Protein AF-A0A0K9NZH9-F1 (afdb_monomer)

Solvent-accessible surface area (backbone atoms only — not comparable to full-atom values): 19477 Å² total; per-residue (Å²): 108,70,65,56,54,38,49,52,39,51,75,68,70,48,82,58,45,81,44,59,40,82,77,65,91,64,72,78,72,88,63,88,55,53,69,49,78,40,35,56,68,60,39,50,52,50,54,51,48,52,74,77,36,98,77,70,82,86,81,89,74,81,91,78,90,83,80,76,99,64,98,46,68,62,42,56,67,83,57,75,60,37,70,32,90,90,46,56,36,44,78,24,38,59,56,31,58,76,22,64,59,43,76,42,82,39,59,40,77,78,28,49,84,42,99,80,44,59,38,60,60,43,71,46,67,35,68,80,50,14,48,59,53,54,51,50,48,50,50,53,41,40,67,77,37,76,84,57,48,75,38,28,52,51,20,13,42,24,21,34,17,39,57,48,29,91,81,74,42,71,30,34,27,46,49,94,68,67,42,81,48,49,50,38,60,23,25,40,14,39,65,35,67,76,49,24,65,61,28,37,50,23,26,50,67,56,71,66,56,52,50,47,42,42,39,44,76,64,55,51,46,68,62,51,19,62,74,69,73,43,86,88,48,78,71,63,94,72,67,54,61,63,52,48,51,45,55,61,48,44,29,41,68,68,38,57,51,69,52,77,38,51,43,45,38,34,58,74,51,78,78,57,49,56,30,41,60,48,76,47,53,26,74,62,42,47,68,47,60,48,64,51,61,49,78,36,38,89,87,42,45,64,51,70,35,38,43,35,41,33,50,76,52,88,43,80,52,62,77,25,59,29,34,39,33,39,34,58,90,82,35,58,35,39,26,46,34,36,41,15,39,17,61,84,78,83,128

InterPro domains:
  IPR000209 Peptidase S8/S53 domain [PF00082] (67-164)
  IPR023828 Peptidase S8, subtilisin, Ser-active s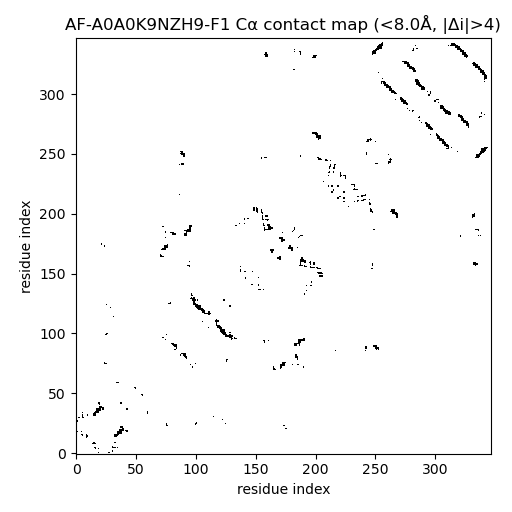ite [PS00138] (126-136)
  IPR036852 Peptidase S8/S53 domain superfamily [G3DSA:3.40.50.200] (53-213)
  IPR036852 Peptidase S8/S53 domain superfamily [SSF52743] (69-201)
  IPR041469 Subtilisin-like protease, fibronectin type-III domain [PF17766] (244-339)
  IPR045051 Subtilisin-like protease [PTHR10795] (6-338)

Organism: Zostera marina (NCBI:txid29655)

Mean predicted aligned error: 6.15 Å

Structure (mmCIF, N/CA/C/O backbone):
data_AF-A0A0K9NZH9-F1
#
_entry.id   AF-A0A0K9NZH9-F1
#
loop_
_atom_site.group_PDB
_atom_site.id
_atom_site.type_symbol
_atom_site.label_atom_id
_atom_site.label_alt_id
_atom_site.label_comp_id
_atom_site.label_asym_id
_atom_site.label_entity_id
_atom_site.label_seq_id
_atom_site.pdbx_PDB_ins_code
_atom_site.Cartn_x
_atom_site.Cartn_y
_atom_site.Cartn_z
_atom_site.occupancy
_atom_site.B_iso_or_equiv
_atom_site.auth_seq_id
_atom_site.auth_comp_id
_atom_site.auth_asym_id
_atom_site.auth_atom_id
_atom_site.pdbx_PDB_model_num
ATOM 1 N N . MET A 1 1 ? 24.909 -5.938 -11.128 1.00 57.59 1 MET A N 1
ATOM 2 C CA . MET A 1 1 ? 25.499 -7.015 -11.962 1.00 57.59 1 MET A CA 1
ATOM 3 C C . MET A 1 1 ? 25.472 -6.692 -13.455 1.00 57.59 1 MET A C 1
ATOM 5 O O . MET A 1 1 ? 26.529 -6.750 -14.065 1.00 57.59 1 MET A O 1
ATOM 9 N N . THR A 1 2 ? 24.343 -6.277 -14.044 1.00 72.56 2 THR A N 1
ATOM 10 C CA . THR A 1 2 ? 24.244 -5.978 -15.493 1.00 72.56 2 THR A CA 1
ATOM 11 C C . THR A 1 2 ? 25.233 -4.908 -15.983 1.00 72.56 2 THR A C 1
ATOM 13 O O . THR A 1 2 ? 25.849 -5.079 -17.029 1.00 72.56 2 THR A O 1
ATOM 16 N N . LEU A 1 3 ? 25.468 -3.848 -15.196 1.00 76.50 3 LEU A N 1
ATOM 17 C CA . LEU A 1 3 ? 26.474 -2.815 -15.503 1.00 76.50 3 LEU A CA 1
ATOM 18 C C . LEU A 1 3 ? 27.909 -3.361 -15.546 1.00 76.50 3 LEU A C 1
ATOM 20 O O . LEU A 1 3 ? 28.696 -2.960 -16.399 1.00 76.50 3 LEU A O 1
ATOM 24 N N . VAL A 1 4 ? 28.242 -4.293 -14.649 1.00 83.06 4 VAL A N 1
ATOM 25 C CA . VAL A 1 4 ? 29.567 -4.931 -14.617 1.00 83.06 4 VAL A CA 1
ATOM 26 C C . VAL A 1 4 ? 29.744 -5.800 -15.857 1.00 83.06 4 VAL A C 1
ATOM 28 O O . VAL A 1 4 ? 30.755 -5.674 -16.535 1.00 83.06 4 VAL A O 1
ATOM 31 N N . ALA A 1 5 ? 28.735 -6.606 -16.206 1.00 84.38 5 ALA A N 1
ATOM 32 C CA . ALA A 1 5 ? 28.758 -7.418 -17.421 1.00 84.38 5 ALA A CA 1
ATOM 33 C C . ALA A 1 5 ? 28.936 -6.550 -18.679 1.00 84.38 5 ALA A C 1
ATOM 35 O O . ALA A 1 5 ? 29.832 -6.809 -19.479 1.00 84.38 5 ALA A O 1
ATOM 36 N N . ALA A 1 6 ? 28.154 -5.475 -18.815 1.00 84.88 6 ALA A N 1
ATOM 37 C CA . ALA A 1 6 ? 28.279 -4.544 -19.933 1.00 84.88 6 ALA A CA 1
ATOM 38 C C . ALA A 1 6 ? 29.665 -3.879 -19.994 1.00 84.88 6 ALA A C 1
ATOM 40 O O . ALA A 1 6 ? 30.268 -3.809 -21.066 1.00 84.88 6 ALA A O 1
ATOM 41 N N . SER A 1 7 ? 30.205 -3.439 -18.851 1.00 85.50 7 SER A N 1
ATOM 42 C CA . SER A 1 7 ? 31.546 -2.848 -18.774 1.00 85.50 7 SER A CA 1
ATOM 43 C C . SER A 1 7 ? 32.632 -3.840 -19.192 1.00 85.50 7 SER A C 1
ATOM 45 O O . SER A 1 7 ? 33.502 -3.488 -19.986 1.00 85.50 7 SER A O 1
ATOM 47 N N . THR A 1 8 ? 32.566 -5.084 -18.714 1.00 89.94 8 THR A N 1
ATOM 48 C CA . THR A 1 8 ? 33.523 -6.143 -19.062 1.00 89.94 8 THR A CA 1
ATOM 49 C C . THR A 1 8 ? 33.477 -6.478 -20.550 1.00 89.94 8 THR A C 1
ATOM 51 O O . THR A 1 8 ? 34.524 -6.513 -21.190 1.00 89.94 8 THR A O 1
ATOM 54 N N . VAL A 1 9 ? 32.282 -6.651 -21.126 1.00 91.00 9 VAL A N 1
ATOM 55 C CA . VAL A 1 9 ? 32.119 -6.914 -22.568 1.00 91.00 9 VAL A CA 1
ATOM 56 C C . VAL A 1 9 ? 32.646 -5.743 -23.399 1.00 91.00 9 VAL A C 1
ATOM 58 O O . VAL A 1 9 ? 33.355 -5.961 -24.376 1.00 91.00 9 VAL A O 1
ATOM 61 N N . THR A 1 10 ? 32.378 -4.504 -22.977 1.00 89.31 10 THR A N 1
ATOM 62 C CA . THR A 1 10 ? 32.895 -3.305 -23.655 1.00 89.31 10 THR A CA 1
ATOM 63 C C . THR A 1 10 ? 34.425 -3.251 -23.616 1.00 89.31 10 THR A C 1
ATOM 65 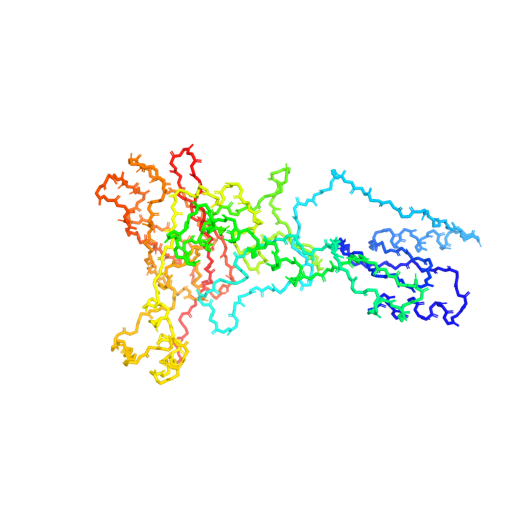O O . THR A 1 10 ? 35.054 -2.981 -24.635 1.00 89.31 10 THR A O 1
ATOM 68 N N . LYS A 1 11 ? 35.042 -3.547 -22.461 1.00 91.31 11 LYS A N 1
ATOM 69 C CA . LYS A 1 11 ? 36.509 -3.617 -22.312 1.00 91.31 11 LYS A CA 1
ATOM 70 C C . LYS A 1 11 ? 37.137 -4.720 -23.166 1.00 91.31 11 LYS A C 1
ATOM 72 O O . LYS A 1 11 ? 38.270 -4.568 -23.600 1.00 91.31 11 LYS A O 1
ATOM 77 N N . ALA A 1 12 ? 36.403 -5.800 -23.417 1.00 94.12 12 ALA A N 1
ATOM 78 C CA . ALA A 1 12 ? 36.806 -6.879 -24.312 1.00 94.12 12 ALA A CA 1
ATOM 79 C C . ALA A 1 12 ? 36.477 -6.601 -25.795 1.00 94.12 12 ALA A C 1
ATOM 81 O O . ALA A 1 12 ? 36.569 -7.512 -26.612 1.00 94.12 12 ALA A O 1
ATOM 82 N N . HIS A 1 13 ? 36.070 -5.374 -26.148 1.00 92.50 13 HIS A N 1
ATOM 83 C CA . HIS A 1 13 ? 35.662 -4.983 -27.504 1.00 92.50 13 HIS A CA 1
ATOM 84 C C . HIS A 1 13 ? 34.497 -5.813 -28.082 1.00 92.50 13 HIS A C 1
ATOM 86 O O . HIS A 1 13 ? 34.365 -5.955 -29.297 1.00 92.50 13 HIS A O 1
ATOM 92 N N . GLY A 1 14 ? 33.630 -6.360 -27.223 1.00 90.56 14 GLY A N 1
ATOM 93 C CA . GLY A 1 14 ? 32.419 -7.053 -27.655 1.00 90.56 14 GLY A CA 1
ATOM 94 C C . GLY A 1 14 ? 31.405 -6.100 -28.296 1.00 90.56 14 GLY A C 1
ATOM 95 O O . GLY A 1 14 ? 31.336 -4.924 -27.949 1.00 90.56 14 GLY A O 1
ATOM 96 N N . ALA A 1 15 ? 30.592 -6.618 -29.221 1.00 90.50 15 ALA A N 1
ATOM 97 C CA . ALA A 1 15 ? 29.588 -5.832 -29.951 1.00 90.50 15 ALA A CA 1
ATOM 98 C C . ALA A 1 15 ? 28.263 -5.641 -29.185 1.00 90.50 15 ALA A C 1
ATOM 100 O O . ALA A 1 15 ? 27.498 -4.721 -29.476 1.00 90.50 15 ALA A O 1
ATOM 101 N N . GLY A 1 16 ? 27.970 -6.511 -28.215 1.00 89.50 16 GLY A N 1
ATOM 102 C CA . GLY A 1 16 ? 26.733 -6.480 -27.442 1.00 89.50 16 GLY A CA 1
ATOM 103 C C . GLY A 1 16 ? 26.712 -7.505 -26.314 1.00 89.50 16 GLY A C 1
ATOM 104 O O . GLY A 1 16 ? 27.560 -8.394 -26.260 1.00 89.50 16 GLY A O 1
ATOM 105 N N . VAL A 1 17 ? 25.736 -7.384 -25.416 1.00 90.00 17 VAL A N 1
ATOM 106 C CA . VAL A 1 17 ? 25.550 -8.288 -24.274 1.00 90.00 17 VAL A CA 1
ATOM 107 C C . VAL A 1 17 ? 24.117 -8.823 -24.218 1.00 90.00 17 VAL A C 1
ATOM 109 O O . VAL A 1 17 ? 23.150 -8.066 -24.255 1.00 90.00 17 VAL A O 1
ATOM 112 N N . ILE A 1 18 ? 23.974 -10.143 -24.104 1.00 90.56 18 ILE A N 1
ATOM 113 C CA . ILE A 1 18 ? 22.711 -10.791 -23.732 1.00 90.56 18 ILE A CA 1
ATOM 114 C C . ILE A 1 18 ? 22.860 -11.245 -22.283 1.00 90.56 18 ILE A C 1
ATOM 116 O O . ILE A 1 18 ? 23.763 -12.019 -21.971 1.00 90.56 18 ILE A O 1
ATOM 120 N N . PHE A 1 19 ? 22.014 -10.735 -21.391 1.00 88.31 19 PHE A N 1
ATOM 121 C CA . PHE A 1 19 ? 22.096 -11.022 -19.961 1.00 88.31 19 PHE A CA 1
ATOM 122 C C . PHE A 1 19 ? 20.871 -11.815 -19.506 1.00 88.31 19 PHE A C 1
ATOM 124 O O . PHE A 1 19 ? 19.770 -11.270 -19.447 1.00 88.31 19 PHE A O 1
ATOM 131 N N . ALA A 1 20 ? 21.066 -13.091 -19.172 1.00 89.56 20 ALA A N 1
ATOM 132 C CA . ALA A 1 20 ? 20.022 -13.926 -18.589 1.00 89.56 20 ALA A CA 1
ATOM 133 C C . ALA A 1 20 ? 19.916 -13.671 -17.078 1.00 89.56 20 ALA A C 1
ATOM 135 O O . ALA A 1 20 ? 20.920 -13.731 -16.363 1.00 89.56 20 ALA A O 1
ATOM 136 N N . LYS A 1 21 ? 18.713 -13.371 -16.585 1.00 85.31 21 LYS A N 1
ATOM 137 C CA . LYS A 1 21 ? 18.434 -13.188 -15.151 1.00 85.31 21 LYS A CA 1
ATOM 138 C C . LYS A 1 21 ? 16.993 -13.561 -14.820 1.00 85.31 21 LYS A C 1
ATOM 140 O O . LYS A 1 21 ? 16.184 -13.771 -15.714 1.00 85.31 21 LYS A O 1
ATOM 145 N N . PHE A 1 22 ? 16.645 -13.574 -13.533 1.00 81.81 22 PHE A N 1
ATOM 146 C CA . PHE A 1 22 ? 15.239 -13.663 -13.136 1.00 81.81 22 PHE A CA 1
ATOM 147 C C . PHE A 1 22 ? 14.426 -12.538 -13.794 1.00 81.81 22 PHE A C 1
ATOM 149 O O . PHE A 1 22 ? 14.883 -11.388 -13.781 1.00 81.81 22 PHE A O 1
ATOM 156 N N . PRO A 1 23 ? 13.254 -12.847 -14.378 1.00 72.44 23 PRO A N 1
ATOM 157 C CA . PRO A 1 23 ? 12.485 -11.867 -15.125 1.00 72.44 23 PRO A CA 1
ATOM 158 C C . PRO A 1 23 ? 12.099 -10.704 -14.210 1.00 72.44 23 PRO A C 1
ATOM 160 O O . PRO A 1 23 ? 11.506 -10.897 -13.151 1.00 72.44 23 PRO A O 1
ATOM 163 N N . THR A 1 24 ? 12.448 -9.487 -14.620 1.00 79.44 24 THR A N 1
ATOM 164 C CA . THR A 1 24 ? 12.033 -8.239 -13.969 1.00 79.44 24 THR A CA 1
ATOM 165 C C . THR A 1 24 ? 11.481 -7.315 -15.036 1.00 79.44 24 THR A C 1
ATOM 167 O O . THR A 1 24 ? 12.073 -7.214 -16.109 1.00 79.44 24 THR A O 1
ATOM 170 N N . LYS A 1 25 ? 10.415 -6.578 -14.729 1.00 80.19 25 LYS A N 1
ATOM 171 C CA . LYS A 1 25 ? 9.867 -5.571 -15.656 1.00 80.19 25 LYS A CA 1
ATOM 172 C C . LYS A 1 25 ? 10.680 -4.270 -15.690 1.00 80.19 25 LYS A C 1
ATOM 174 O O . LYS A 1 25 ? 10.484 -3.453 -16.581 1.00 80.19 25 LYS A O 1
ATOM 179 N N . ASP A 1 26 ? 11.592 -4.083 -14.738 1.00 82.06 26 ASP A N 1
ATOM 180 C CA . ASP A 1 26 ? 12.487 -2.927 -14.684 1.00 82.06 26 ASP A CA 1
ATOM 181 C C . ASP A 1 26 ? 13.495 -2.946 -15.842 1.00 82.06 26 ASP A C 1
ATOM 183 O O . ASP A 1 26 ? 14.288 -3.889 -15.990 1.00 82.06 26 ASP A O 1
ATOM 187 N N . VAL A 1 27 ? 13.446 -1.905 -16.671 1.00 75.38 27 VAL A N 1
ATOM 188 C CA . VAL A 1 27 ? 14.353 -1.728 -17.799 1.00 75.38 27 VAL A CA 1
ATOM 189 C C . VAL A 1 27 ? 15.617 -1.070 -17.270 1.00 75.38 27 VAL A C 1
ATOM 191 O O . VAL A 1 27 ? 15.617 0.059 -16.791 1.00 75.38 27 VAL A O 1
ATOM 194 N N . SER A 1 28 ? 16.736 -1.785 -17.373 1.00 65.88 28 SER A N 1
ATOM 195 C CA . SER A 1 28 ? 18.029 -1.231 -16.980 1.00 65.88 28 SER A CA 1
ATOM 196 C C . SER A 1 28 ? 18.396 -0.033 -17.863 1.00 65.88 28 SER A C 1
ATOM 198 O O . SER A 1 28 ? 18.300 -0.105 -19.089 1.00 65.88 28 SER A O 1
ATOM 200 N N . LEU A 1 29 ? 18.851 1.043 -17.214 1.00 62.72 29 LEU A N 1
ATOM 201 C CA . LEU A 1 29 ? 19.424 2.247 -17.826 1.00 62.72 29 LEU A CA 1
ATOM 202 C C . LEU A 1 29 ? 20.474 1.913 -18.901 1.00 62.72 29 LEU A C 1
ATOM 204 O O . LEU A 1 29 ? 21.085 0.840 -18.855 1.00 62.72 29 LEU A O 1
ATOM 208 N N . PRO A 1 30 ? 20.720 2.825 -19.860 1.00 63.66 30 PRO A N 1
ATOM 209 C CA . PRO A 1 30 ? 21.525 2.515 -21.029 1.00 63.66 30 PRO A CA 1
ATOM 210 C C . PRO A 1 30 ? 22.935 2.058 -20.640 1.00 63.66 30 PRO A C 1
ATOM 212 O O . PRO A 1 30 ? 23.700 2.763 -19.9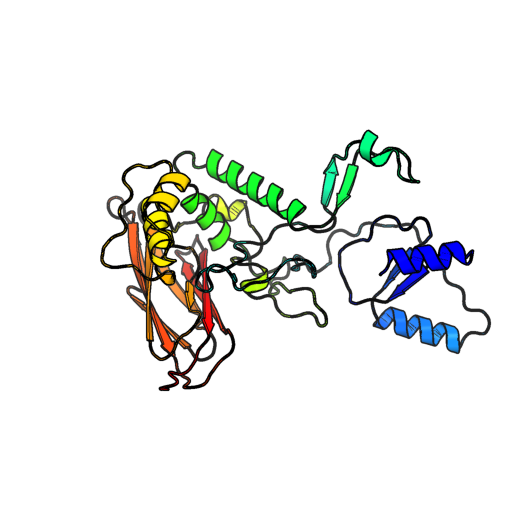85 1.00 63.66 30 PRO A O 1
ATOM 215 N N . LEU A 1 31 ? 23.277 0.848 -21.081 1.00 65.69 31 LEU A N 1
ATOM 216 C CA . LEU A 1 31 ? 24.521 0.153 -20.742 1.00 65.69 31 LEU A CA 1
ATOM 217 C C . LEU A 1 31 ? 25.720 0.609 -21.596 1.00 65.69 31 LEU A C 1
ATOM 219 O O . LEU A 1 31 ? 26.815 0.069 -21.458 1.00 65.69 31 LEU A O 1
ATOM 223 N N . GLY A 1 32 ? 25.523 1.592 -22.484 1.00 73.69 32 GLY A N 1
ATOM 224 C CA . GLY A 1 32 ? 26.552 2.119 -23.389 1.00 73.69 32 GLY A CA 1
ATOM 225 C C . GLY A 1 32 ? 26.978 1.165 -24.515 1.00 73.69 32 GLY A C 1
ATOM 226 O O . GLY A 1 32 ? 27.895 1.491 -25.261 1.00 73.69 32 GLY A O 1
ATOM 227 N N . ILE A 1 33 ? 26.317 0.013 -24.631 1.00 83.50 33 ILE A N 1
ATOM 228 C CA . ILE A 1 33 ? 26.513 -1.041 -25.630 1.00 83.50 33 ILE A CA 1
ATOM 229 C C . ILE A 1 33 ? 25.140 -1.651 -25.960 1.00 83.50 33 ILE A C 1
ATOM 231 O O . ILE A 1 33 ? 24.216 -1.549 -25.146 1.00 83.50 33 ILE A O 1
ATOM 235 N N . HIS A 1 34 ? 24.982 -2.286 -27.125 1.00 86.81 34 HIS A N 1
ATOM 236 C CA . HIS A 1 34 ? 23.773 -3.055 -27.428 1.00 86.81 34 HIS A CA 1
ATOM 237 C C . HIS A 1 34 ? 23.550 -4.132 -26.366 1.00 86.81 34 HIS A C 1
ATOM 239 O O . HIS A 1 34 ? 24.438 -4.941 -26.096 1.00 86.81 34 HIS A O 1
ATOM 245 N N . ALA A 1 35 ? 22.373 -4.129 -25.749 1.00 85.31 35 ALA A N 1
ATOM 246 C CA . ALA A 1 35 ? 22.074 -5.031 -24.656 1.00 85.31 35 ALA A CA 1
ATOM 247 C C . ALA A 1 35 ? 20.618 -5.480 -24.670 1.00 85.31 35 ALA A C 1
ATOM 249 O O . ALA A 1 35 ? 19.719 -4.693 -24.959 1.00 85.31 35 ALA A O 1
ATOM 250 N N . ILE A 1 36 ? 20.398 -6.740 -24.307 1.00 87.19 36 ILE A N 1
ATOM 251 C CA . ILE A 1 36 ? 19.073 -7.283 -24.027 1.00 87.19 36 ILE A CA 1
ATOM 252 C C . ILE A 1 36 ? 19.147 -8.118 -22.757 1.00 87.19 36 ILE A C 1
ATOM 254 O O . ILE A 1 36 ? 20.120 -8.834 -22.508 1.00 87.19 36 ILE A O 1
ATOM 258 N N . VAL A 1 37 ? 18.115 -7.989 -21.937 1.00 86.94 37 VAL A N 1
ATOM 259 C CA . VAL A 1 37 ? 17.948 -8.784 -20.731 1.00 86.94 37 VAL A CA 1
ATOM 260 C C . VAL A 1 37 ? 16.856 -9.802 -21.011 1.00 86.94 37 VAL A C 1
ATOM 262 O O . VAL A 1 37 ? 15.782 -9.429 -21.476 1.00 86.94 37 VAL A O 1
ATOM 265 N N . VAL A 1 38 ? 17.151 -11.071 -20.762 1.00 88.69 38 VAL A N 1
ATOM 266 C CA . VAL A 1 38 ? 16.250 -12.199 -21.021 1.00 88.69 38 VAL A CA 1
ATOM 267 C C . VAL A 1 38 ? 16.069 -13.019 -19.748 1.00 88.69 38 VAL A C 1
ATOM 269 O O . VAL A 1 38 ? 16.864 -12.900 -18.811 1.00 88.69 38 VAL A O 1
ATOM 272 N N . ASP A 1 39 ? 15.024 -13.837 -19.695 1.00 88.56 39 ASP A N 1
ATOM 273 C CA . ASP A 1 39 ? 14.879 -14.825 -18.629 1.00 88.56 39 ASP A CA 1
ATOM 274 C C . ASP A 1 39 ? 15.842 -16.016 -18.816 1.00 88.56 39 ASP A C 1
ATOM 276 O O . ASP A 1 39 ? 16.585 -16.120 -19.799 1.00 88.56 39 ASP A O 1
ATOM 280 N N . PHE A 1 40 ? 15.870 -16.915 -17.832 1.00 89.62 40 PHE A N 1
ATOM 281 C CA . PHE A 1 40 ? 16.721 -18.104 -17.879 1.00 89.62 40 PHE A CA 1
ATOM 282 C C . PHE A 1 40 ? 16.263 -19.159 -18.889 1.00 89.62 40 PHE A C 1
ATOM 284 O O . PHE A 1 40 ? 17.090 -19.974 -19.299 1.00 89.62 40 PHE A O 1
ATOM 291 N N . GLU A 1 41 ? 15.000 -19.153 -19.315 1.00 92.00 41 GLU A N 1
ATOM 292 C CA . GLU A 1 41 ? 14.506 -20.080 -20.334 1.00 92.00 41 GLU A CA 1
ATOM 293 C C . GLU A 1 41 ? 15.098 -19.705 -21.695 1.00 92.00 41 GLU A C 1
ATOM 295 O O . GLU A 1 41 ? 15.799 -20.506 -22.320 1.00 92.00 41 GLU A O 1
ATOM 300 N N . VAL A 1 42 ? 14.946 -18.439 -22.087 1.00 93.50 42 VAL A N 1
ATOM 301 C CA . VAL A 1 42 ? 15.568 -17.880 -23.291 1.00 93.50 42 VAL A CA 1
ATOM 302 C C . VAL A 1 42 ? 17.093 -17.956 -23.195 1.00 93.50 42 VAL A C 1
ATOM 304 O O . VAL A 1 42 ? 17.757 -18.313 -24.168 1.00 93.50 42 VAL A O 1
ATOM 307 N N . GLY A 1 43 ? 17.670 -17.675 -22.022 1.00 94.06 43 GLY A N 1
ATOM 308 C CA . GLY A 1 43 ? 19.107 -17.819 -21.777 1.00 94.06 43 GLY A CA 1
ATOM 309 C C . GLY A 1 43 ? 19.620 -19.242 -22.027 1.00 94.06 43 GLY A C 1
ATOM 310 O O . GLY A 1 43 ? 20.622 -19.427 -22.717 1.00 94.06 43 GLY A O 1
ATOM 311 N N . THR A 1 44 ? 18.910 -20.253 -21.523 1.00 95.25 44 THR A N 1
ATOM 312 C CA . THR A 1 44 ? 19.233 -21.671 -21.747 1.00 95.25 44 THR A CA 1
ATOM 313 C C . THR A 1 44 ? 19.089 -22.053 -23.219 1.00 95.25 44 THR A C 1
ATOM 315 O O . THR A 1 44 ? 19.977 -22.702 -23.775 1.00 95.25 44 THR A O 1
ATOM 318 N N . ALA A 1 45 ? 18.022 -21.599 -23.883 1.00 96.38 45 ALA A N 1
ATOM 319 C CA . ALA A 1 45 ? 17.817 -21.830 -25.311 1.00 96.38 45 ALA A CA 1
ATOM 320 C C . ALA A 1 45 ? 18.950 -21.227 -26.163 1.00 96.38 45 ALA A C 1
ATOM 322 O O . ALA A 1 45 ? 19.423 -21.861 -27.109 1.00 96.38 45 ALA A O 1
ATOM 323 N N . LEU A 1 46 ? 19.444 -20.038 -25.797 1.00 95.75 46 LEU A N 1
ATOM 324 C CA . LEU A 1 46 ? 20.594 -19.403 -26.444 1.00 95.75 46 LEU A CA 1
ATOM 325 C C . LEU A 1 46 ? 21.894 -20.185 -26.223 1.00 95.75 46 LEU A C 1
ATOM 327 O O . LEU A 1 46 ? 22.654 -20.367 -27.173 1.00 95.75 46 LEU A O 1
ATOM 331 N N . LEU A 1 47 ? 22.151 -20.680 -25.007 1.00 95.31 47 LEU A N 1
ATOM 332 C CA . LEU A 1 47 ? 23.321 -21.522 -24.728 1.00 95.31 47 LEU A CA 1
ATOM 333 C C . LEU A 1 47 ? 23.292 -22.821 -25.543 1.00 95.31 47 LEU A C 1
ATOM 335 O O . LEU A 1 47 ? 24.307 -23.207 -26.121 1.00 95.31 47 LEU A O 1
ATOM 339 N N . HIS A 1 48 ? 22.123 -23.455 -25.651 1.00 96.94 48 HIS A N 1
ATOM 340 C CA . HIS A 1 48 ? 21.941 -24.629 -26.500 1.00 96.94 48 HIS A CA 1
ATOM 341 C C . HIS A 1 48 ? 22.198 -24.302 -27.979 1.00 96.94 48 HIS A C 1
ATOM 343 O O . HIS A 1 48 ? 22.968 -24.999 -28.637 1.00 96.94 48 HIS A O 1
ATOM 349 N N . TYR A 1 49 ? 21.630 -23.202 -28.487 1.00 97.12 49 TYR A N 1
ATOM 350 C CA . TYR A 1 49 ? 21.851 -22.728 -29.858 1.00 97.12 49 TYR A CA 1
ATOM 351 C C . TYR A 1 49 ? 23.339 -22.512 -30.181 1.00 97.12 49 TYR A C 1
ATOM 353 O O . TYR A 1 49 ? 23.795 -22.919 -31.254 1.00 97.12 49 TYR A O 1
ATOM 361 N N . ILE A 1 50 ? 24.102 -21.929 -29.248 1.00 96.56 50 ILE A N 1
ATOM 362 C CA . ILE A 1 50 ? 25.557 -21.741 -29.373 1.00 96.56 50 ILE A CA 1
ATOM 363 C C . ILE A 1 50 ? 26.281 -23.092 -29.468 1.00 96.56 50 ILE A C 1
ATOM 365 O O . ILE A 1 50 ? 27.199 -23.227 -30.271 1.00 96.56 50 ILE A O 1
ATOM 369 N N . GLY A 1 51 ? 25.860 -24.093 -28.690 1.00 96.69 51 GLY A N 1
ATOM 370 C CA . GLY A 1 51 ? 26.482 -25.421 -28.676 1.00 96.69 51 GLY A CA 1
ATOM 371 C C . GLY A 1 51 ? 26.259 -26.242 -29.951 1.00 96.69 51 GLY A C 1
ATOM 372 O O . GLY A 1 51 ? 27.143 -27.002 -30.344 1.00 96.69 51 GLY A O 1
ATOM 373 N N . ILE A 1 52 ? 25.109 -26.084 -30.619 1.00 97.31 52 ILE A N 1
ATOM 374 C CA . ILE A 1 52 ? 24.749 -26.883 -31.809 1.00 97.31 52 ILE A CA 1
ATOM 375 C C . ILE A 1 52 ? 25.064 -26.200 -33.149 1.00 97.31 52 ILE A C 1
ATOM 377 O O . ILE A 1 52 ? 24.975 -26.831 -34.202 1.00 97.31 52 ILE A O 1
ATOM 381 N N . THR A 1 53 ? 25.426 -24.914 -33.141 1.00 97.44 53 THR A N 1
ATOM 382 C CA . THR A 1 53 ? 25.610 -24.116 -34.362 1.00 97.44 53 THR A CA 1
ATOM 383 C C . THR A 1 53 ? 27.077 -23.750 -34.557 1.00 97.44 53 THR A C 1
ATOM 385 O O . THR A 1 53 ? 27.684 -23.126 -33.698 1.00 97.44 53 THR A O 1
ATOM 388 N N . ARG A 1 54 ? 27.654 -24.047 -35.731 1.00 95.81 54 ARG A N 1
ATOM 389 C CA . ARG A 1 54 ? 29.078 -23.752 -36.018 1.00 95.81 54 ARG A CA 1
ATOM 390 C C . ARG A 1 54 ? 29.434 -22.258 -35.993 1.00 95.81 54 ARG A C 1
ATOM 392 O O . ARG A 1 54 ? 30.577 -21.912 -35.716 1.00 95.81 54 ARG A O 1
ATOM 399 N N . LYS A 1 55 ? 28.493 -21.382 -36.357 1.00 95.56 55 LYS A N 1
ATOM 400 C CA . LYS A 1 55 ? 28.653 -19.917 -36.397 1.00 95.56 55 LYS A CA 1
ATOM 401 C C . LYS A 1 55 ? 27.358 -19.253 -35.911 1.00 95.56 55 LYS A C 1
ATOM 403 O O . LYS A 1 55 ? 26.544 -18.863 -36.748 1.00 95.56 55 LYS A O 1
ATOM 408 N N . PRO A 1 56 ? 27.109 -19.201 -34.592 1.00 95.06 56 PRO A N 1
ATOM 409 C CA . PRO A 1 56 ? 25.879 -18.628 -34.062 1.00 95.06 56 PRO A CA 1
ATOM 410 C C . PRO A 1 56 ? 25.838 -17.117 -34.326 1.00 95.06 56 PRO A C 1
ATOM 412 O O . PRO A 1 56 ? 26.821 -16.413 -34.096 1.00 95.06 56 PRO A O 1
ATOM 415 N N . VAL A 1 57 ? 24.700 -16.616 -34.810 1.00 94.75 57 VAL A N 1
ATOM 416 C CA . VAL A 1 57 ? 24.482 -15.190 -35.097 1.00 94.75 57 VAL A CA 1
ATOM 417 C C . VAL A 1 57 ? 23.153 -14.758 -34.489 1.00 94.75 57 VAL A C 1
ATOM 419 O O . VAL A 1 57 ? 22.147 -15.450 -34.613 1.00 94.75 57 VAL A O 1
ATOM 422 N N . VAL A 1 58 ? 23.145 -13.588 -33.854 1.00 92.62 58 VAL A N 1
ATOM 423 C CA . VAL A 1 58 ? 21.950 -12.946 -33.295 1.00 92.62 58 VAL A CA 1
ATOM 424 C C . VAL A 1 58 ? 21.854 -11.512 -33.805 1.00 92.62 58 VAL A C 1
ATOM 426 O O . VAL A 1 58 ? 22.866 -10.889 -34.129 1.00 92.62 58 VAL A O 1
ATOM 429 N N . LYS A 1 59 ? 20.636 -10.972 -33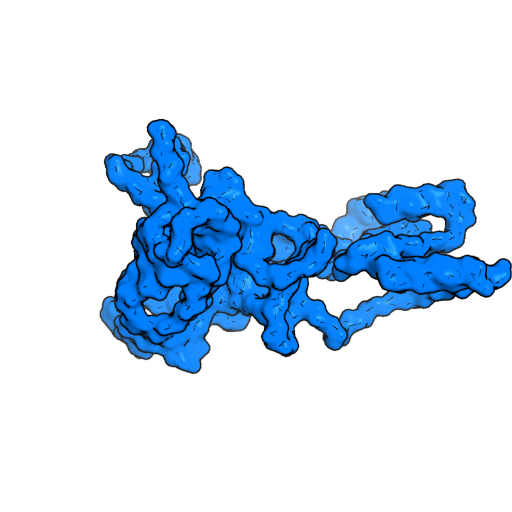.869 1.00 91.88 59 LYS A N 1
ATOM 430 C CA . LYS A 1 59 ? 20.377 -9.589 -34.281 1.00 91.88 59 LYS A CA 1
ATOM 431 C C . LYS A 1 59 ? 19.639 -8.849 -33.172 1.00 91.88 59 LYS A C 1
ATOM 433 O O . LYS A 1 59 ? 18.588 -9.299 -32.728 1.00 91.88 59 LYS A O 1
ATOM 438 N N . PHE A 1 60 ? 20.151 -7.686 -32.782 1.00 87.94 60 PHE A N 1
ATOM 439 C CA . PHE A 1 60 ? 19.427 -6.760 -31.914 1.00 87.94 60 PHE A CA 1
ATOM 440 C C . PHE A 1 60 ? 18.431 -5.949 -32.751 1.00 87.94 60 PHE A C 1
ATOM 442 O O . PHE A 1 60 ? 18.807 -5.309 -33.734 1.00 87.94 60 PHE A O 1
ATOM 449 N N . GLY A 1 61 ? 17.152 -6.009 -32.386 1.00 87.06 61 GLY A N 1
ATOM 450 C CA . GLY A 1 61 ? 16.122 -5.133 -32.943 1.00 87.06 61 GLY A CA 1
ATOM 451 C C . GLY A 1 61 ? 16.098 -3.768 -32.252 1.00 87.06 61 GLY A C 1
ATOM 452 O O . GLY A 1 61 ? 16.687 -3.587 -31.187 1.00 87.06 61 GLY A O 1
ATOM 453 N N . SER A 1 62 ? 15.386 -2.808 -32.842 1.00 86.00 62 SER A N 1
ATOM 454 C CA . SER A 1 62 ? 15.090 -1.529 -32.185 1.00 86.00 62 SER A CA 1
ATOM 455 C C . SER A 1 62 ? 14.170 -1.732 -30.978 1.00 86.00 62 SER A C 1
ATOM 457 O O . SER A 1 62 ? 13.235 -2.533 -31.042 1.00 86.00 62 SER A O 1
ATOM 459 N N . THR A 1 63 ? 14.404 -0.972 -29.905 1.00 84.44 63 THR A N 1
ATOM 460 C CA . THR A 1 63 ? 13.540 -0.958 -28.717 1.00 84.44 63 THR A CA 1
ATOM 461 C C . THR A 1 63 ? 12.120 -0.530 -29.084 1.00 84.44 63 THR A C 1
ATOM 463 O O . THR A 1 63 ? 11.930 0.426 -29.836 1.00 84.44 63 THR A O 1
ATOM 466 N N . LYS A 1 64 ? 11.122 -1.228 -28.535 1.00 86.44 64 LYS A N 1
ATOM 467 C CA . LYS A 1 64 ? 9.697 -0.916 -28.690 1.00 86.44 64 LYS A CA 1
ATOM 468 C C . LYS A 1 64 ? 9.011 -0.971 -27.329 1.00 86.44 64 LYS A C 1
ATOM 470 O O . LYS A 1 64 ? 9.319 -1.852 -26.530 1.00 86.44 64 LYS A O 1
ATOM 475 N N . THR A 1 65 ? 8.064 -0.068 -27.102 1.00 87.69 65 THR A N 1
ATOM 476 C CA . THR A 1 65 ? 7.150 -0.133 -25.957 1.00 87.69 65 THR A CA 1
ATOM 477 C C . THR A 1 65 ? 5.907 -0.903 -26.374 1.00 87.69 65 THR A C 1
ATOM 479 O O . THR A 1 65 ? 5.300 -0.583 -27.395 1.00 87.69 65 THR A O 1
ATOM 482 N N . ILE A 1 66 ? 5.538 -1.914 -25.594 1.00 84.75 66 ILE A N 1
ATOM 483 C CA . ILE A 1 66 ? 4.291 -2.661 -25.762 1.00 84.75 66 ILE A CA 1
ATOM 484 C C . ILE A 1 66 ? 3.339 -2.186 -24.667 1.00 84.75 66 ILE A C 1
ATOM 486 O O . ILE A 1 66 ? 3.729 -2.126 -23.502 1.00 84.75 66 ILE A O 1
ATOM 490 N N . VAL A 1 67 ? 2.120 -1.815 -25.053 1.00 85.06 67 VAL A N 1
ATOM 491 C CA . VAL A 1 67 ? 1.063 -1.361 -24.142 1.00 85.06 67 VAL A CA 1
ATOM 492 C C . VAL A 1 67 ? -0.089 -2.355 -24.218 1.00 85.06 67 VAL A C 1
ATOM 494 O O . VAL A 1 67 ? -0.523 -2.696 -25.317 1.00 85.06 67 VAL A O 1
ATOM 497 N N . GLY A 1 68 ? -0.580 -2.795 -23.059 1.00 80.94 68 GLY A N 1
ATOM 498 C CA . GLY A 1 68 ? -1.630 -3.809 -22.955 1.00 80.94 68 GLY A CA 1
ATOM 499 C C . GLY A 1 68 ? -1.140 -5.232 -23.244 1.00 80.94 68 GLY A C 1
ATOM 500 O O . GLY A 1 68 ? -0.023 -5.444 -23.724 1.00 80.94 68 GLY A O 1
ATOM 501 N N . GLY A 1 69 ? -1.976 -6.220 -22.912 1.00 80.06 69 GLY A N 1
ATOM 502 C CA . GLY A 1 69 ? -1.671 -7.640 -23.128 1.00 80.06 69 GLY A CA 1
ATOM 503 C C . GLY A 1 69 ? -0.529 -8.174 -22.256 1.00 80.06 69 GLY A C 1
ATOM 504 O O . GLY A 1 69 ? 0.109 -9.163 -22.613 1.00 80.06 69 GLY A O 1
ATOM 505 N N . ILE A 1 70 ? -0.236 -7.505 -21.137 1.00 82.94 70 ILE A N 1
ATOM 506 C CA . ILE A 1 70 ? 0.780 -7.903 -20.162 1.00 82.94 70 ILE A CA 1
ATOM 507 C C . ILE A 1 70 ? 0.137 -7.832 -18.781 1.00 82.94 70 ILE A C 1
ATOM 509 O O . ILE A 1 70 ? -0.390 -6.788 -18.409 1.00 82.94 70 ILE A O 1
ATOM 513 N N . MET A 1 71 ? 0.231 -8.916 -18.010 1.00 84.31 71 MET A N 1
ATOM 514 C CA . MET A 1 71 ? -0.241 -8.935 -16.624 1.00 84.31 71 MET A CA 1
ATOM 515 C C . MET A 1 71 ? 0.441 -7.826 -15.812 1.00 84.31 71 MET A C 1
ATOM 517 O O . MET A 1 71 ? 1.672 -7.737 -15.768 1.00 84.31 71 MET A O 1
ATOM 521 N N . SER A 1 72 ? -0.365 -6.942 -15.226 1.00 88.19 72 SER A N 1
ATOM 522 C CA . SER A 1 72 ? 0.086 -5.819 -14.407 1.00 88.19 72 SER A CA 1
ATOM 523 C C . SER A 1 72 ? -1.071 -5.300 -13.542 1.00 88.19 72 SER A C 1
ATOM 525 O O . SER A 1 72 ? -2.211 -5.334 -13.995 1.00 88.19 72 SER A O 1
ATOM 527 N N . 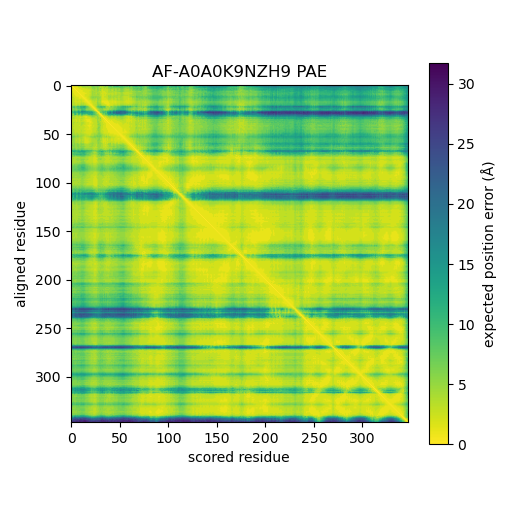PRO A 1 73 ? -0.817 -4.783 -12.328 1.00 92.62 73 PRO A N 1
ATOM 528 C CA . PRO A 1 73 ? 0.493 -4.499 -11.752 1.00 92.62 73 PRO A CA 1
ATOM 529 C C . PRO A 1 73 ? 1.139 -5.710 -11.061 1.00 92.62 73 PRO A C 1
ATOM 531 O O . PRO A 1 73 ? 0.484 -6.661 -10.654 1.00 92.62 73 PRO A O 1
ATOM 534 N N . GLU A 1 74 ? 2.456 -5.640 -10.879 1.00 92.88 74 GLU A N 1
ATOM 535 C CA . GLU A 1 74 ? 3.235 -6.597 -10.088 1.00 92.88 74 GLU A CA 1
ATOM 536 C C . GLU A 1 74 ? 4.071 -5.827 -9.059 1.00 92.88 74 GLU A C 1
ATOM 538 O O . GLU A 1 74 ? 4.597 -4.748 -9.356 1.00 92.88 74 GLU A O 1
ATOM 543 N N . VAL A 1 75 ? 4.254 -6.378 -7.857 1.00 95.50 75 VAL A N 1
ATOM 544 C CA . VAL A 1 75 ? 5.150 -5.769 -6.866 1.00 95.50 75 VAL A CA 1
ATOM 545 C C . VAL A 1 75 ? 6.598 -6.008 -7.286 1.00 95.50 75 VAL A C 1
ATOM 547 O O . VAL A 1 75 ? 7.051 -7.150 -7.367 1.00 95.50 75 VAL A O 1
ATOM 550 N N . ALA A 1 76 ? 7.337 -4.924 -7.525 1.00 94.62 76 ALA A N 1
ATOM 551 C CA . ALA A 1 76 ? 8.722 -4.973 -7.984 1.00 94.62 76 ALA A CA 1
ATOM 552 C C . ALA A 1 76 ? 9.648 -5.724 -7.009 1.00 94.62 76 ALA A C 1
ATOM 554 O O . ALA A 1 76 ? 9.485 -5.654 -5.785 1.00 94.62 76 ALA A O 1
ATOM 555 N N . TYR A 1 77 ? 10.673 -6.393 -7.545 1.00 91.88 77 TYR A N 1
ATOM 556 C CA . TYR A 1 77 ? 11.610 -7.194 -6.743 1.00 91.88 77 TYR A CA 1
ATOM 557 C C . TYR A 1 77 ? 12.390 -6.352 -5.717 1.00 91.88 77 TYR A C 1
ATOM 559 O O . TYR A 1 77 ? 12.759 -6.852 -4.660 1.00 91.88 77 TYR A O 1
ATOM 567 N N . PHE A 1 78 ? 12.641 -5.075 -6.027 1.00 91.75 78 PHE A N 1
ATOM 568 C CA . PHE A 1 78 ? 13.362 -4.147 -5.154 1.00 91.75 78 PHE A CA 1
ATOM 569 C C . PHE A 1 78 ? 12.466 -3.490 -4.098 1.00 91.75 78 PHE A C 1
ATOM 571 O O . PHE A 1 78 ? 12.975 -2.795 -3.221 1.00 91.75 78 PHE A O 1
ATOM 578 N N . SER A 1 79 ? 11.138 -3.637 -4.196 1.00 95.94 79 SER A N 1
ATOM 579 C CA . SER A 1 79 ? 10.223 -3.031 -3.230 1.00 95.94 79 SER A CA 1
ATOM 580 C C . SER A 1 79 ? 10.406 -3.705 -1.876 1.00 95.94 79 SER A C 1
ATOM 582 O O . SER A 1 79 ? 10.244 -4.923 -1.774 1.00 95.94 79 SER A O 1
ATOM 584 N N . SER A 1 80 ? 10.730 -2.924 -0.844 1.00 96.56 80 SER A N 1
ATOM 585 C CA . SER A 1 80 ? 10.869 -3.427 0.524 1.00 96.56 80 SER A CA 1
ATOM 586 C C . SER A 1 80 ? 9.573 -4.072 1.008 1.00 96.56 80 SER A C 1
ATOM 588 O O . SER A 1 80 ? 8.482 -3.572 0.728 1.00 96.56 80 SER A O 1
ATOM 590 N N . ARG A 1 81 ? 9.706 -5.177 1.744 1.00 96.00 81 ARG A N 1
ATOM 591 C CA . ARG A 1 81 ? 8.588 -5.983 2.245 1.00 96.00 81 ARG A CA 1
ATOM 592 C C . ARG A 1 81 ? 8.446 -5.839 3.756 1.00 96.00 81 ARG A C 1
ATOM 594 O O . ARG A 1 81 ? 9.424 -5.546 4.443 1.00 96.00 81 ARG A O 1
ATOM 601 N N . GLY A 1 82 ? 7.229 -6.033 4.254 1.00 96.44 82 GLY A N 1
ATOM 602 C CA . GLY A 1 82 ? 6.952 -6.151 5.683 1.00 96.44 82 GLY A CA 1
ATOM 603 C C . GLY A 1 82 ? 7.391 -7.497 6.285 1.00 96.44 82 GLY A C 1
ATOM 604 O O . GLY A 1 82 ? 7.911 -8.359 5.572 1.00 96.44 82 GLY A O 1
ATOM 605 N N . PRO A 1 83 ? 7.142 -7.709 7.591 1.00 95.81 83 PRO A N 1
ATOM 606 C CA . PRO A 1 83 ? 6.546 -6.758 8.536 1.00 95.81 83 PRO A CA 1
ATOM 607 C C . PRO A 1 83 ? 7.493 -5.603 8.902 1.00 95.81 83 PRO A C 1
ATOM 609 O O . PRO A 1 83 ? 8.691 -5.639 8.632 1.00 95.81 83 PRO A O 1
ATOM 612 N N . SER A 1 84 ? 6.948 -4.567 9.541 1.00 94.38 84 SER A N 1
ATOM 613 C CA . SER A 1 84 ? 7.746 -3.473 10.103 1.00 94.38 84 SER A CA 1
ATOM 614 C C . SER A 1 84 ? 8.619 -3.976 11.257 1.00 94.38 84 SER A C 1
ATOM 616 O O . SER A 1 84 ? 8.113 -4.576 12.202 1.00 94.38 84 SER A O 1
ATOM 618 N N . SER A 1 85 ? 9.924 -3.694 11.217 1.00 91.44 85 SER A N 1
ATOM 619 C CA . SER A 1 85 ? 10.845 -4.004 12.321 1.00 91.44 85 SER A CA 1
ATOM 620 C C . SER A 1 85 ? 10.695 -3.061 13.517 1.00 91.44 85 SER A C 1
ATOM 622 O O . SER A 1 85 ? 11.114 -3.403 14.617 1.00 91.44 85 SER A O 1
ATOM 624 N N . ILE A 1 86 ? 10.106 -1.880 13.304 1.00 91.19 86 ILE A N 1
ATOM 625 C CA . ILE A 1 86 ? 9.932 -0.842 14.329 1.00 91.19 86 ILE A CA 1
ATOM 626 C C . ILE A 1 86 ? 8.672 -1.099 15.161 1.00 91.19 86 ILE A C 1
ATOM 628 O O . ILE A 1 86 ? 8.678 -0.895 16.367 1.00 91.19 86 ILE A O 1
ATOM 632 N N . SER A 1 87 ? 7.593 -1.536 14.512 1.00 92.62 87 SER A N 1
ATOM 633 C CA . SER A 1 87 ? 6.318 -1.851 15.163 1.00 92.62 87 SER A CA 1
ATOM 634 C C . SER A 1 87 ? 5.696 -3.049 14.442 1.00 92.62 87 SER A C 1
ATOM 636 O O . SER A 1 87 ? 5.002 -2.876 13.434 1.00 92.62 87 SER A O 1
ATOM 638 N N . PRO A 1 88 ? 5.996 -4.280 14.900 1.00 92.56 88 PRO A N 1
ATOM 639 C CA . PRO A 1 88 ? 5.546 -5.511 14.253 1.00 92.56 88 PRO A CA 1
ATOM 640 C C . PRO A 1 88 ? 4.025 -5.653 14.181 1.00 92.56 88 PRO A C 1
ATOM 642 O O . PRO A 1 88 ? 3.540 -6.393 13.336 1.00 92.56 88 PRO A O 1
ATOM 645 N N . SER A 1 89 ? 3.286 -4.931 15.027 1.00 94.38 89 SER A N 1
ATOM 646 C CA . SER A 1 89 ? 1.818 -4.899 15.084 1.00 94.38 89 SER A CA 1
ATOM 647 C C . SER A 1 89 ? 1.172 -3.979 14.039 1.00 94.38 89 SER A C 1
ATOM 649 O O . SER A 1 89 ? -0.053 -3.914 13.936 1.00 94.38 89 SER A O 1
ATOM 651 N N . ILE A 1 90 ? 1.975 -3.269 13.238 1.00 96.19 90 ILE A N 1
ATOM 652 C CA . ILE A 1 90 ? 1.511 -2.311 12.232 1.00 96.19 90 ILE A CA 1
ATOM 653 C C . ILE A 1 90 ? 1.941 -2.773 10.839 1.00 96.19 90 ILE A C 1
ATOM 655 O O . ILE A 1 90 ? 3.129 -2.914 10.538 1.00 96.19 90 ILE A O 1
ATOM 659 N N . LEU A 1 91 ? 0.957 -2.983 9.961 1.00 97.75 91 LEU A N 1
ATOM 660 C CA . LEU A 1 91 ? 1.197 -3.411 8.584 1.00 97.75 91 LEU A CA 1
ATOM 661 C C . LEU A 1 91 ? 2.023 -2.373 7.812 1.00 97.75 91 LEU A C 1
ATOM 663 O O . LEU A 1 91 ? 1.679 -1.189 7.776 1.00 97.75 91 LEU A O 1
ATOM 667 N N . LYS A 1 92 ? 3.078 -2.846 7.142 1.00 97.94 92 LYS A N 1
ATOM 668 C CA . LYS A 1 92 ? 3.815 -2.107 6.115 1.00 97.94 92 LYS A CA 1
ATOM 669 C C . LYS A 1 92 ? 4.166 -3.025 4.934 1.00 97.94 92 LYS A C 1
ATOM 671 O O . LYS A 1 92 ? 4.459 -4.195 5.186 1.00 97.94 92 LYS A O 1
ATOM 676 N N . PRO A 1 93 ? 4.191 -2.503 3.690 1.00 98.25 93 PRO A N 1
ATOM 677 C CA . PRO A 1 93 ? 3.790 -1.144 3.294 1.00 98.25 93 PRO A CA 1
ATOM 678 C C . PRO A 1 93 ? 2.273 -0.912 3.446 1.00 98.25 93 PRO A C 1
ATOM 680 O O . PRO A 1 93 ? 1.531 -1.828 3.779 1.00 98.25 93 PRO A O 1
ATOM 683 N N . ASP A 1 94 ? 1.816 0.331 3.268 1.00 98.31 94 ASP A N 1
ATOM 684 C CA . ASP A 1 94 ? 0.386 0.671 3.377 1.00 98.31 94 ASP A CA 1
ATOM 685 C C . ASP A 1 94 ? -0.384 0.398 2.068 1.00 98.31 94 ASP A C 1
ATOM 687 O O . ASP A 1 94 ? -1.505 -0.100 2.107 1.00 98.31 94 ASP A O 1
ATOM 691 N N . VAL A 1 95 ? 0.205 0.730 0.914 1.00 98.56 95 VAL A N 1
ATOM 692 C CA . VAL A 1 95 ? -0.406 0.631 -0.425 1.00 98.56 95 VAL A CA 1
ATOM 693 C C . VAL A 1 95 ? 0.695 0.548 -1.492 1.00 98.56 95 VAL A C 1
ATOM 695 O O . VAL A 1 95 ? 1.809 1.032 -1.266 1.00 98.56 95 VAL A O 1
ATOM 698 N N . ALA A 1 96 ? 0.394 -0.030 -2.652 1.00 98.31 96 A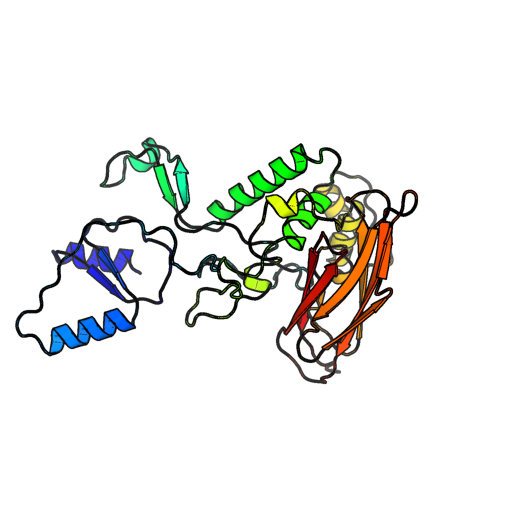LA A N 1
ATOM 699 C CA . ALA A 1 96 ? 1.253 -0.057 -3.832 1.00 98.31 96 ALA A CA 1
ATOM 700 C C . ALA A 1 96 ? 0.796 0.956 -4.899 1.00 98.31 96 ALA A C 1
ATOM 702 O O . ALA A 1 96 ? -0.391 1.235 -5.058 1.00 98.31 96 ALA A O 1
ATOM 703 N N . ALA A 1 97 ? 1.749 1.482 -5.668 1.00 98.25 97 ALA A N 1
ATOM 704 C CA . ALA A 1 97 ? 1.508 2.404 -6.779 1.00 98.25 97 ALA A CA 1
ATOM 705 C C . ALA A 1 97 ? 2.565 2.221 -7.883 1.00 98.25 97 ALA A C 1
ATOM 707 O O . ALA A 1 97 ? 3.591 1.575 -7.636 1.00 98.25 97 ALA A O 1
ATOM 708 N N . PRO A 1 98 ? 2.349 2.775 -9.092 1.00 97.25 98 PRO A N 1
ATOM 709 C CA . PRO A 1 98 ? 3.315 2.689 -10.183 1.00 97.25 98 PRO A CA 1
ATOM 710 C C . PRO A 1 98 ? 4.681 3.273 -9.799 1.00 97.25 98 PRO A C 1
ATOM 712 O O . PRO A 1 98 ? 4.799 4.445 -9.453 1.00 97.25 98 PRO A O 1
ATOM 715 N N . GLY A 1 99 ? 5.725 2.447 -9.875 1.00 96.62 99 GLY A N 1
ATOM 716 C CA . GLY A 1 99 ? 7.089 2.838 -9.505 1.00 96.62 99 GLY A CA 1
ATOM 717 C C . GLY A 1 99 ? 8.180 2.176 -10.340 1.00 96.62 99 GLY A C 1
ATOM 718 O O . GLY A 1 99 ? 9.334 2.200 -9.937 1.00 96.62 99 GLY A O 1
ATOM 719 N N . VAL A 1 100 ? 7.839 1.552 -11.467 1.00 94.38 100 VAL A N 1
ATOM 720 C CA . VAL A 1 100 ? 8.796 0.887 -12.364 1.00 94.38 100 VAL A CA 1
ATOM 721 C C . VAL A 1 100 ? 8.722 1.561 -13.728 1.00 94.38 100 VAL A C 1
ATOM 723 O O . VAL A 1 100 ? 7.628 1.709 -14.265 1.00 94.38 100 VAL A O 1
ATOM 726 N N . ASN A 1 101 ? 9.873 1.945 -14.283 1.00 92.56 101 ASN A N 1
ATOM 727 C CA . ASN A 1 101 ? 10.007 2.632 -15.570 1.00 92.56 101 ASN A CA 1
ATOM 728 C C . ASN A 1 101 ? 9.116 3.882 -15.679 1.00 92.56 101 ASN A C 1
ATOM 730 O O . ASN A 1 101 ? 8.440 4.093 -16.686 1.00 92.56 101 ASN A O 1
ATOM 734 N N . ILE A 1 102 ? 9.095 4.714 -14.638 1.00 94.75 102 ILE A N 1
ATOM 735 C CA . ILE A 1 102 ? 8.327 5.959 -14.641 1.00 94.75 102 ILE A CA 1
ATOM 736 C C . ILE A 1 102 ? 9.115 7.019 -15.406 1.00 94.75 102 ILE A C 1
ATOM 738 O O . ILE A 1 102 ? 10.245 7.346 -15.043 1.00 94.75 102 ILE A O 1
ATOM 742 N N . LEU A 1 103 ? 8.515 7.553 -16.471 1.00 93.81 103 LEU A N 1
ATOM 743 C CA . LEU A 1 103 ? 9.072 8.662 -17.239 1.00 93.81 103 LEU A CA 1
ATOM 744 C C . LEU A 1 103 ? 8.753 9.976 -16.526 1.00 93.81 103 LEU A C 1
ATOM 746 O O . LEU A 1 103 ? 7.588 10.341 -16.393 1.00 93.81 103 LEU A O 1
ATOM 750 N N . ALA A 1 104 ? 9.781 10.702 -16.103 1.00 94.56 104 ALA A N 1
ATOM 751 C CA . ALA A 1 104 ? 9.618 11.996 -15.448 1.00 94.56 104 ALA A CA 1
ATOM 752 C C . ALA A 1 104 ? 10.672 13.000 -15.920 1.00 94.56 104 ALA A C 1
ATOM 754 O O . ALA A 1 104 ? 11.656 12.635 -16.569 1.00 94.56 104 ALA A O 1
ATOM 755 N N . SER A 1 105 ? 10.451 14.277 -15.600 1.00 93.88 105 SER A N 1
ATOM 756 C CA . SER A 1 105 ? 11.401 15.351 -15.886 1.00 93.88 105 SER A CA 1
ATOM 757 C C . SER A 1 105 ? 12.748 15.086 -15.220 1.00 93.88 105 SER A C 1
ATOM 759 O O . SER A 1 105 ? 12.808 14.668 -14.062 1.00 93.88 105 SER A O 1
ATOM 761 N N . TRP A 1 106 ? 13.827 15.400 -15.924 1.00 90.19 106 TRP A N 1
ATOM 762 C CA . TRP A 1 106 ? 15.190 15.273 -15.436 1.00 90.19 106 TRP A CA 1
ATOM 763 C C . TRP A 1 106 ? 15.989 16.524 -15.778 1.00 90.19 106 TRP A C 1
ATOM 765 O O . TRP A 1 106 ? 15.794 17.126 -16.831 1.00 90.19 106 TRP A O 1
ATOM 775 N N . SER A 1 107 ? 16.892 16.922 -14.882 1.00 88.62 107 SER A N 1
ATOM 776 C CA . SER A 1 107 ? 17.727 18.100 -15.106 1.00 88.62 107 SER A CA 1
ATOM 777 C C . SER A 1 107 ? 18.725 17.846 -16.244 1.00 88.62 107 SER A C 1
ATOM 779 O O . SER A 1 107 ? 19.552 16.930 -16.124 1.00 88.62 107 SER A O 1
ATOM 781 N N . PRO A 1 108 ? 18.741 18.690 -17.295 1.00 83.88 108 PRO A N 1
ATOM 782 C CA . PRO A 1 108 ? 19.700 18.572 -18.393 1.00 83.88 108 PRO A CA 1
ATOM 783 C C . PRO A 1 108 ? 21.148 18.656 -17.909 1.00 83.88 108 PRO A C 1
ATOM 785 O O . PRO A 1 108 ? 22.008 17.915 -18.387 1.00 83.88 108 PRO A O 1
ATOM 788 N N . VAL A 1 109 ? 21.402 19.487 -16.891 1.00 85.19 109 VAL A N 1
ATOM 789 C CA . VAL A 1 109 ? 22.719 19.657 -16.257 1.00 85.19 109 VAL A CA 1
ATOM 790 C C . VAL A 1 109 ? 23.182 18.353 -15.605 1.00 85.19 109 VAL A C 1
ATOM 792 O O . VAL A 1 109 ? 24.332 17.954 -15.765 1.00 85.19 109 VAL A O 1
ATOM 795 N N . SER A 1 110 ? 22.277 17.639 -14.931 1.00 78.25 110 SER A N 1
ATOM 796 C CA . SER A 1 110 ? 22.582 16.346 -14.303 1.00 78.25 110 SER A CA 1
ATOM 797 C C . SER A 1 110 ? 22.801 15.222 -15.320 1.00 78.25 110 SER A C 1
ATOM 799 O O . SER A 1 110 ? 23.459 14.236 -15.006 1.00 78.25 110 SER A O 1
ATOM 801 N N . SER A 1 111 ? 22.248 15.346 -16.529 1.00 71.88 111 SER A N 1
ATOM 802 C CA . SER A 1 111 ? 22.430 14.380 -17.623 1.00 71.88 111 SER A CA 1
ATOM 803 C C . SER A 1 111 ? 23.591 14.692 -18.570 1.00 71.88 111 SER A C 1
ATOM 805 O O . SER A 1 111 ? 23.993 13.820 -19.339 1.00 71.88 111 SER A O 1
ATOM 807 N N . ALA A 1 112 ? 24.151 15.903 -18.516 1.00 62.25 112 ALA A N 1
ATOM 808 C CA . ALA A 1 112 ? 25.195 16.357 -19.435 1.00 62.25 112 ALA A CA 1
ATOM 809 C C . ALA A 1 112 ? 26.489 15.527 -19.345 1.00 62.25 112 ALA A C 1
ATOM 811 O O . ALA A 1 112 ? 27.230 15.432 -20.318 1.00 62.25 112 ALA A O 1
ATOM 812 N N . SER A 1 113 ? 26.743 14.887 -18.199 1.00 59.78 113 SER A N 1
ATOM 813 C CA . SER A 1 113 ? 27.869 13.970 -17.980 1.00 59.78 113 SER A CA 1
ATOM 814 C C . SER A 1 113 ? 27.633 12.554 -18.524 1.00 59.78 113 SER A C 1
ATOM 816 O O . SER A 1 113 ? 28.531 11.711 -18.471 1.00 59.78 113 SER A O 1
ATOM 818 N N . THR A 1 114 ? 26.435 12.257 -19.037 1.00 64.62 114 THR A N 1
ATOM 819 C CA . THR A 1 114 ? 26.128 10.951 -19.623 1.00 64.62 114 THR A CA 1
ATOM 820 C C . THR A 1 114 ? 26.580 10.890 -21.082 1.00 64.62 114 THR A C 1
ATOM 822 O O . THR A 1 114 ? 26.531 11.877 -21.813 1.00 64.62 114 THR A O 1
ATOM 825 N N . LYS A 1 115 ? 26.966 9.696 -21.552 1.00 63.12 115 LYS A N 1
ATOM 826 C CA . LYS A 1 115 ? 27.381 9.453 -22.950 1.00 63.12 115 LYS A CA 1
ATOM 827 C C . LYS A 1 115 ? 26.293 9.751 -23.996 1.00 63.12 115 LYS A C 1
ATOM 829 O O . LYS A 1 115 ? 26.569 9.678 -25.188 1.00 63.12 115 LYS A O 1
ATOM 834 N N . HIS A 1 116 ? 25.070 10.045 -23.561 1.00 64.62 116 HIS A N 1
ATOM 835 C CA . HIS A 1 116 ? 23.906 10.278 -24.413 1.00 64.62 116 HIS A CA 1
ATOM 836 C C . HIS A 1 116 ? 23.588 11.767 -24.602 1.00 64.62 116 HIS A C 1
ATOM 838 O O . HIS A 1 116 ? 22.629 12.091 -25.297 1.00 64.62 116 HIS A O 1
ATOM 844 N N . GLY A 1 117 ? 24.397 12.661 -24.022 1.00 67.25 117 GLY A N 1
ATOM 845 C CA . GLY A 1 117 ? 24.127 14.094 -24.023 1.00 67.25 117 GLY A CA 1
ATOM 846 C C . GLY A 1 117 ? 23.007 14.481 -23.048 1.00 67.25 117 GLY A C 1
ATOM 847 O O . GLY A 1 117 ? 22.458 13.627 -22.344 1.00 67.25 117 GLY A O 1
ATOM 848 N N . PRO A 1 118 ? 22.686 15.780 -22.954 1.00 75.56 118 PRO A N 1
ATOM 849 C CA . PRO A 1 118 ? 21.655 16.262 -22.049 1.00 75.56 118 PRO A CA 1
ATOM 850 C C . PRO A 1 118 ? 20.262 15.777 -22.479 1.00 75.56 118 PRO A C 1
ATOM 852 O O . PRO A 1 118 ? 19.905 15.856 -23.653 1.00 75.56 118 PRO A O 1
ATOM 855 N N . PHE A 1 119 ? 19.454 15.324 -21.522 1.00 80.75 119 PHE A N 1
ATOM 856 C CA . PHE A 1 119 ? 18.061 14.933 -21.732 1.00 80.75 119 PHE A CA 1
ATOM 857 C C . PHE A 1 119 ? 17.140 15.574 -20.687 1.00 80.75 119 PHE A C 1
ATOM 859 O O . PHE A 1 119 ? 17.504 15.731 -19.524 1.00 80.75 119 PHE A O 1
ATOM 866 N N . ASN A 1 120 ? 15.922 15.920 -21.115 1.00 89.38 120 ASN A N 1
ATOM 867 C CA . ASN A 1 120 ? 14.909 16.575 -20.274 1.00 89.38 120 ASN A CA 1
ATOM 868 C C . ASN A 1 120 ? 14.017 15.582 -19.517 1.00 89.38 120 ASN A C 1
ATOM 870 O O . ASN A 1 120 ? 13.280 15.980 -18.619 1.00 89.38 120 ASN A O 1
ATOM 874 N N . PHE A 1 121 ? 14.043 14.303 -19.900 1.00 89.81 121 PHE A N 1
ATOM 875 C CA . PHE A 1 121 ? 13.213 13.253 -19.320 1.00 89.81 121 PHE A CA 1
ATOM 876 C C . PHE A 1 121 ? 14.011 11.970 -19.154 1.00 89.81 121 PHE A C 1
ATOM 878 O O . PHE A 1 121 ? 14.891 11.669 -19.962 1.00 89.81 121 PHE A O 1
ATOM 885 N N . LYS A 1 122 ? 13.682 11.205 -18.115 1.00 87.06 122 LYS A N 1
ATOM 886 C CA . LYS A 1 122 ? 14.353 9.951 -17.782 1.00 87.06 122 LYS A CA 1
ATOM 887 C C . LYS A 1 122 ? 13.344 8.923 -17.291 1.00 87.06 122 LYS A C 1
ATOM 889 O O . LYS A 1 122 ? 12.415 9.276 -16.569 1.00 87.06 122 LYS A O 1
ATOM 894 N N . LEU A 1 123 ? 13.549 7.667 -17.683 1.00 88.81 123 LEU A N 1
ATOM 895 C CA . LEU A 1 123 ? 12.894 6.519 -17.062 1.00 88.81 123 LEU A CA 1
ATOM 896 C C . LEU A 1 123 ? 13.665 6.143 -15.800 1.00 88.81 123 LEU A C 1
ATOM 898 O O . LEU A 1 123 ? 14.872 5.909 -15.865 1.00 88.81 123 LEU A O 1
ATOM 902 N N . GLU A 1 124 ? 12.964 6.078 -14.677 1.00 89.62 124 GLU A N 1
ATOM 903 C CA . GLU A 1 124 ? 13.515 5.625 -13.403 1.00 89.62 124 GLU A CA 1
ATOM 904 C C . GLU A 1 124 ? 12.555 4.678 -12.688 1.00 89.62 124 GLU A C 1
ATOM 906 O O . GLU A 1 124 ? 11.335 4.717 -12.879 1.00 89.62 124 GLU A O 1
ATOM 911 N N . SER A 1 125 ? 13.133 3.833 -11.842 1.00 93.00 125 SER A N 1
ATOM 912 C CA . SER A 1 125 ? 12.419 2.826 -11.066 1.00 93.00 125 SER A CA 1
ATOM 913 C C . SER A 1 125 ? 12.758 2.973 -9.589 1.00 93.00 125 SER A C 1
ATOM 915 O O . SER A 1 125 ? 13.910 3.163 -9.206 1.00 93.00 125 SER A O 1
ATOM 917 N N . GLY A 1 126 ? 11.748 2.862 -8.736 1.00 94.88 126 GLY A N 1
ATOM 918 C CA . GLY A 1 126 ? 11.907 2.935 -7.296 1.00 94.88 126 GLY A CA 1
ATOM 919 C C . GLY A 1 126 ? 10.594 3.208 -6.578 1.00 94.88 126 GLY A C 1
ATOM 920 O O . GLY A 1 126 ? 9.647 3.775 -7.125 1.00 94.88 126 GLY A O 1
ATOM 921 N N . THR A 1 127 ? 10.561 2.890 -5.286 1.00 96.81 127 THR A N 1
ATOM 922 C CA . THR A 1 127 ? 9.491 3.368 -4.398 1.00 96.81 127 THR A CA 1
ATOM 923 C C . THR A 1 127 ? 9.476 4.899 -4.314 1.00 96.81 127 THR A C 1
ATOM 925 O O . THR A 1 127 ? 8.412 5.487 -4.130 1.00 96.81 127 THR A O 1
ATOM 928 N N . SER A 1 128 ? 10.616 5.556 -4.565 1.00 96.88 128 SER A N 1
ATOM 929 C CA . SER A 1 128 ? 10.725 7.006 -4.774 1.00 96.88 128 SER A CA 1
ATOM 930 C C . SER A 1 128 ? 9.852 7.528 -5.920 1.00 96.88 128 SER A C 1
ATOM 932 O O . SER A 1 128 ? 9.445 8.682 -5.871 1.00 96.88 128 SER A O 1
ATOM 934 N N . MET A 1 129 ? 9.543 6.700 -6.925 1.00 97.31 129 MET A N 1
ATOM 935 C CA . MET A 1 129 ? 8.655 7.047 -8.041 1.00 97.31 129 MET A CA 1
ATOM 936 C C . MET A 1 129 ? 7.194 6.687 -7.736 1.00 97.31 129 MET A C 1
ATOM 938 O O . MET A 1 129 ? 6.287 7.381 -8.187 1.00 97.31 129 MET A O 1
ATOM 942 N N . ALA A 1 130 ? 6.947 5.668 -6.908 1.00 98.31 130 ALA A N 1
ATOM 943 C CA . ALA A 1 130 ? 5.604 5.336 -6.419 1.00 98.31 130 ALA A CA 1
ATOM 944 C C . ALA A 1 130 ? 5.059 6.373 -5.417 1.00 98.31 130 ALA A C 1
ATOM 946 O O . ALA A 1 130 ? 3.884 6.735 -5.464 1.00 98.31 130 ALA A O 1
ATOM 947 N N . CYS A 1 131 ? 5.915 6.891 -4.533 1.00 98.44 131 CYS A N 1
ATOM 948 C CA . CYS A 1 131 ? 5.562 7.886 -3.517 1.00 98.44 131 CYS A CA 1
ATOM 949 C C . CYS A 1 131 ? 4.848 9.141 -4.076 1.00 98.44 131 CYS A C 1
ATOM 951 O O . CYS A 1 131 ? 3.760 9.451 -3.586 1.00 98.44 131 CYS A O 1
ATOM 953 N N . PRO A 1 132 ? 5.366 9.848 -5.105 1.00 98.38 132 PRO A N 1
ATOM 954 C CA . PRO A 1 132 ? 4.703 11.037 -5.641 1.00 98.38 132 PRO A CA 1
ATOM 955 C C . PRO A 1 132 ? 3.339 10.741 -6.281 1.00 98.38 132 PRO A C 1
ATOM 957 O O . PRO A 1 132 ? 2.465 11.602 -6.224 1.00 98.38 132 PRO A O 1
ATOM 960 N N . HIS A 1 133 ? 3.107 9.534 -6.816 1.00 98.56 133 HIS A N 1
ATOM 961 C CA . HIS A 1 133 ? 1.774 9.137 -7.286 1.00 98.56 133 HIS A CA 1
ATOM 962 C C . HIS A 1 133 ? 0.771 9.088 -6.126 1.00 98.56 133 HIS A C 1
ATOM 964 O O . HIS A 1 133 ? -0.306 9.671 -6.218 1.00 98.56 133 HIS A O 1
ATOM 970 N N . ILE A 1 134 ? 1.138 8.464 -5.001 1.00 98.69 134 ILE A N 1
ATOM 971 C CA . ILE A 1 134 ? 0.282 8.436 -3.804 1.00 98.69 134 ILE A CA 1
ATOM 972 C C . ILE A 1 134 ? 0.111 9.835 -3.202 1.00 98.69 134 ILE A C 1
ATOM 974 O O . ILE A 1 134 ? -0.986 10.171 -2.763 1.00 98.69 134 ILE A O 1
ATOM 978 N N . ALA A 1 135 ? 1.151 10.673 -3.212 1.00 98.62 135 ALA A N 1
ATOM 979 C CA . ALA A 1 135 ? 1.043 12.058 -2.756 1.00 98.62 135 ALA A CA 1
ATOM 980 C C . ALA A 1 135 ? 0.035 12.860 -3.599 1.00 98.62 135 ALA A C 1
ATOM 982 O O . ALA A 1 135 ? -0.787 13.586 -3.041 1.00 98.62 135 ALA A O 1
ATOM 983 N N . ALA A 1 136 ? 0.046 12.683 -4.926 1.00 98.44 136 ALA A N 1
ATOM 984 C CA . ALA A 1 136 ? -0.933 13.294 -5.821 1.00 98.44 136 ALA A CA 1
ATOM 985 C C . ALA A 1 136 ? -2.355 12.772 -5.554 1.00 98.44 136 ALA A C 1
ATOM 987 O O . ALA A 1 136 ? -3.280 13.571 -5.426 1.00 98.44 136 ALA A O 1
ATOM 988 N N . VAL A 1 137 ? -2.529 11.456 -5.387 1.00 98.69 137 VAL A N 1
ATOM 989 C CA . VAL A 1 137 ? -3.822 10.851 -5.014 1.00 98.69 137 VAL A CA 1
ATOM 990 C C . VAL A 1 137 ? -4.341 11.436 -3.698 1.00 98.69 137 VAL A C 1
ATOM 992 O O . VAL A 1 137 ? -5.488 11.869 -3.627 1.00 98.69 137 VAL A O 1
ATOM 995 N N . ALA A 1 138 ? -3.494 11.521 -2.671 1.00 98.69 138 ALA A N 1
ATOM 996 C CA . ALA A 1 138 ? -3.863 12.103 -1.386 1.00 98.69 138 ALA A CA 1
ATOM 997 C C . ALA A 1 138 ? -4.264 13.581 -1.512 1.00 98.69 138 ALA A C 1
ATOM 999 O O . ALA A 1 138 ? -5.242 13.999 -0.894 1.00 98.69 138 ALA A O 1
ATOM 1000 N N . ALA A 1 139 ? -3.553 14.363 -2.332 1.00 98.56 139 ALA A N 1
ATOM 1001 C CA . ALA A 1 139 ? -3.889 15.760 -2.595 1.00 98.56 139 ALA A CA 1
ATOM 1002 C C . ALA A 1 139 ? -5.238 15.909 -3.319 1.00 98.56 139 ALA A C 1
ATOM 1004 O O . ALA A 1 139 ? -6.038 16.760 -2.937 1.00 98.56 139 ALA A O 1
ATOM 1005 N N . ILE A 1 140 ? -5.523 15.060 -4.313 1.00 98.56 140 ILE A N 1
ATOM 1006 C CA . ILE A 1 140 ? -6.803 15.058 -5.037 1.00 98.56 140 ILE A CA 1
ATOM 1007 C C . ILE A 1 140 ? -7.954 14.699 -4.091 1.00 98.56 140 ILE A C 1
ATOM 1009 O O . ILE A 1 140 ? -8.941 15.430 -4.031 1.00 98.56 140 ILE A O 1
ATOM 1013 N N . ILE A 1 141 ? -7.807 13.638 -3.290 1.00 98.50 141 ILE A N 1
ATOM 1014 C CA . ILE A 1 141 ? -8.818 13.247 -2.294 1.00 98.50 141 ILE A CA 1
ATOM 1015 C C . ILE A 1 141 ? -9.028 14.377 -1.282 1.00 98.50 141 ILE A C 1
ATOM 1017 O O . ILE A 1 141 ? -10.165 14.720 -0.977 1.00 98.50 141 ILE A O 1
ATOM 1021 N N . LYS A 1 142 ? -7.952 15.004 -0.793 1.00 98.12 142 LYS A N 1
ATOM 1022 C CA . LYS A 1 142 ? -8.039 16.136 0.139 1.00 98.12 142 LYS A CA 1
ATOM 1023 C C . LYS A 1 142 ? -8.683 17.374 -0.492 1.00 98.12 142 LYS A C 1
ATOM 1025 O O . LYS A 1 142 ? -9.346 18.123 0.213 1.00 98.12 142 LYS A O 1
ATOM 1030 N N . SER A 1 143 ? -8.520 17.587 -1.797 1.00 98.06 143 SER A N 1
ATOM 1031 C CA . SER A 1 143 ? -9.214 18.655 -2.523 1.00 98.06 143 SER A CA 1
ATOM 1032 C C . SER A 1 143 ? -10.711 18.373 -2.659 1.00 98.06 143 SER A C 1
ATOM 1034 O O . SER A 1 143 ? -11.503 19.307 -2.593 1.00 98.06 143 SER A O 1
ATOM 1036 N N . ALA A 1 144 ? -11.096 17.110 -2.860 1.00 97.31 144 ALA A N 1
ATOM 1037 C CA . ALA A 1 144 ? -12.497 16.695 -2.928 1.00 97.31 144 ALA A CA 1
ATOM 1038 C C . ALA A 1 144 ? -13.170 16.673 -1.544 1.00 97.31 144 ALA A C 1
ATOM 1040 O O . ALA A 1 144 ? -14.360 16.956 -1.440 1.00 97.31 144 ALA A O 1
ATOM 1041 N N . HIS A 1 145 ? -12.395 16.398 -0.488 1.00 97.25 145 HIS A N 1
ATOM 1042 C CA . HIS A 1 145 ? -12.844 16.325 0.906 1.00 97.25 145 HIS A CA 1
ATOM 1043 C C . HIS A 1 145 ? -11.971 17.201 1.828 1.00 97.25 145 HIS A C 1
ATOM 1045 O O . HIS A 1 145 ? -11.133 16.681 2.581 1.00 97.25 145 HIS A O 1
ATOM 1051 N N . PRO A 1 146 ? -12.117 18.542 1.780 1.00 97.94 146 PRO A N 1
ATOM 1052 C CA . PRO A 1 146 ? -11.235 19.479 2.489 1.00 97.94 146 PRO A CA 1
ATOM 1053 C C . PRO A 1 146 ? -11.208 19.314 4.012 1.00 97.94 146 PRO A C 1
ATOM 1055 O O . PRO A 1 146 ? -10.231 19.679 4.664 1.00 97.94 146 PRO A O 1
ATOM 1058 N N . ASP A 1 147 ? -12.249 18.733 4.587 1.00 96.75 147 ASP A N 1
ATOM 1059 C CA . ASP A 1 147 ? -12.474 18.493 6.010 1.00 96.75 147 ASP A CA 1
ATOM 1060 C C . ASP A 1 147 ? -11.902 17.156 6.512 1.00 96.75 147 ASP A C 1
ATOM 1062 O O . ASP A 1 147 ? -11.726 16.976 7.718 1.00 96.75 147 ASP A O 1
ATOM 1066 N N . TRP A 1 148 ? -11.524 16.234 5.621 1.00 97.75 148 TRP A N 1
ATOM 1067 C CA . TRP A 1 148 ? -10.986 14.934 6.029 1.00 97.75 148 TRP A CA 1
ATOM 1068 C C . TRP A 1 148 ? -9.620 15.035 6.704 1.00 97.75 148 TRP A C 1
ATOM 1070 O O . TRP A 1 148 ? -8.718 15.739 6.244 1.00 97.75 148 TRP A O 1
ATOM 1080 N N . SER A 1 149 ? -9.420 14.267 7.772 1.00 98.12 149 SER A N 1
ATOM 1081 C CA . SER A 1 149 ? -8.106 14.136 8.400 1.00 98.12 149 SER A CA 1
ATOM 1082 C C . SER A 1 149 ? -7.111 13.417 7.465 1.00 98.12 149 SER A C 1
ATOM 1084 O O . SER A 1 149 ? -7.519 12.686 6.553 1.00 98.12 149 SER A O 1
ATOM 1086 N N . PRO A 1 150 ? -5.791 13.530 7.707 1.00 98.06 150 PRO A N 1
ATOM 1087 C CA . PRO A 1 150 ? -4.804 12.700 7.015 1.00 98.06 150 PRO A CA 1
ATOM 1088 C C . PRO A 1 150 ? -5.074 11.194 7.161 1.00 98.06 150 PRO A C 1
ATOM 1090 O O . PRO A 1 150 ? -4.813 10.430 6.233 1.00 98.06 150 PRO A O 1
ATOM 1093 N N . ALA A 1 151 ? -5.626 10.760 8.299 1.00 98.38 151 ALA A N 1
ATOM 1094 C CA . ALA A 1 151 ? -5.978 9.365 8.531 1.00 98.38 151 ALA A CA 1
ATOM 1095 C C . ALA A 1 151 ? -7.187 8.916 7.704 1.00 98.38 151 ALA A C 1
ATOM 1097 O O . ALA A 1 151 ? -7.160 7.818 7.157 1.00 98.38 151 ALA A O 1
ATOM 1098 N N . ALA A 1 152 ? -8.202 9.768 7.545 1.00 98.56 152 ALA A N 1
ATOM 1099 C CA . ALA A 1 152 ? -9.345 9.489 6.680 1.00 98.56 152 ALA A CA 1
ATOM 1100 C C . ALA A 1 152 ? -8.918 9.371 5.207 1.00 98.56 152 ALA A C 1
ATOM 1102 O O . ALA A 1 152 ? -9.292 8.408 4.540 1.00 98.56 152 ALA A O 1
ATOM 1103 N N . VAL A 1 153 ? -8.051 10.275 4.728 1.00 98.75 153 VAL A N 1
ATOM 1104 C CA . VAL A 1 153 ? -7.466 10.199 3.374 1.00 98.75 153 VAL A CA 1
ATOM 1105 C C . VAL A 1 153 ? -6.656 8.912 3.202 1.00 98.75 153 VAL A C 1
ATOM 1107 O O . VAL A 1 153 ? -6.861 8.170 2.242 1.00 98.75 153 VAL A O 1
ATOM 1110 N N . LYS A 1 154 ? -5.770 8.600 4.158 1.00 98.62 154 LYS A N 1
ATOM 1111 C CA . LYS A 1 154 ? -4.999 7.350 4.158 1.00 98.62 154 LYS A CA 1
ATOM 1112 C C . LYS A 1 154 ? -5.917 6.125 4.149 1.00 98.62 154 LYS A C 1
ATOM 1114 O O . LYS A 1 154 ? -5.666 5.182 3.405 1.00 98.62 154 LYS A O 1
ATOM 1119 N N . SER A 1 155 ? -6.967 6.132 4.966 1.00 98.81 155 SER A N 1
ATOM 1120 C CA . SER A 1 155 ? -7.940 5.047 5.032 1.00 98.81 155 SER A CA 1
ATOM 1121 C C . SER A 1 155 ? -8.594 4.816 3.684 1.00 98.81 155 SER A C 1
ATOM 1123 O O . SER A 1 155 ? -8.612 3.679 3.231 1.00 98.81 155 SER A O 1
ATOM 1125 N N . ALA A 1 156 ? -9.090 5.876 3.048 1.00 98.75 156 ALA A N 1
ATOM 1126 C CA . ALA A 1 156 ? -9.762 5.786 1.763 1.00 98.75 156 ALA A CA 1
ATOM 1127 C C . ALA A 1 156 ? -8.868 5.138 0.698 1.00 98.75 156 ALA A C 1
ATOM 1129 O O . ALA A 1 156 ? -9.314 4.238 -0.006 1.00 98.75 156 ALA A O 1
ATOM 1130 N N . ILE A 1 157 ? -7.590 5.527 0.645 1.00 98.81 157 ILE A N 1
ATOM 1131 C CA . ILE A 1 157 ? -6.595 4.954 -0.273 1.00 98.81 157 ILE A CA 1
ATOM 1132 C C . ILE A 1 157 ? -6.387 3.456 -0.018 1.00 98.81 157 ILE A C 1
ATOM 1134 O O . ILE A 1 157 ? -6.310 2.679 -0.962 1.00 98.81 157 ILE A O 1
ATOM 1138 N N . ILE A 1 158 ? -6.277 3.039 1.246 1.00 98.75 158 ILE A N 1
ATOM 1139 C CA . ILE A 1 158 ? -5.946 1.650 1.594 1.00 98.75 158 ILE A CA 1
ATOM 1140 C C . ILE A 1 158 ? -7.144 0.723 1.401 1.00 98.75 158 ILE A C 1
ATOM 1142 O O . ILE A 1 158 ? -6.990 -0.358 0.839 1.00 98.75 158 ILE A O 1
ATOM 1146 N N . THR A 1 159 ? -8.330 1.119 1.870 1.00 98.69 159 THR A N 1
ATOM 1147 C CA . THR A 1 159 ? -9.499 0.225 1.906 1.00 98.69 159 THR A CA 1
ATOM 1148 C C . THR A 1 159 ? -10.139 -0.007 0.546 1.00 98.69 159 THR A C 1
ATOM 1150 O O . THR A 1 159 ? -10.925 -0.941 0.404 1.00 98.69 159 THR A O 1
ATOM 1153 N N . THR A 1 160 ? -9.829 0.852 -0.425 1.00 98.44 160 THR A N 1
ATOM 1154 C CA . THR A 1 160 ? -10.341 0.788 -1.801 1.00 98.44 160 THR A CA 1
ATOM 1155 C C . THR A 1 160 ? -9.301 0.288 -2.802 1.00 98.44 160 THR A C 1
ATOM 1157 O O . THR A 1 160 ? -9.615 0.120 -3.976 1.00 98.44 160 THR A O 1
ATOM 1160 N N . ALA A 1 161 ? -8.067 0.040 -2.355 1.00 98.25 161 ALA A N 1
ATOM 1161 C CA . ALA A 1 161 ? -7.007 -0.464 -3.212 1.00 98.25 161 ALA A CA 1
ATOM 1162 C C . ALA A 1 161 ? -7.345 -1.863 -3.760 1.00 98.25 161 ALA A C 1
ATOM 1164 O O . ALA A 1 161 ? -7.863 -2.728 -3.048 1.00 98.25 161 ALA A O 1
ATOM 1165 N N . SER A 1 162 ? -7.004 -2.101 -5.027 1.00 96.75 162 SER A N 1
ATOM 1166 C CA . SER A 1 162 ? -7.252 -3.375 -5.701 1.00 96.75 162 SER A CA 1
ATOM 1167 C C . SER A 1 162 ? -6.166 -4.397 -5.377 1.00 96.75 162 SER A C 1
ATOM 1169 O O . SER A 1 162 ? -4.974 -4.121 -5.488 1.00 96.75 162 SER A O 1
ATOM 1171 N N . VAL A 1 163 ? -6.568 -5.621 -5.040 1.00 96.38 163 VAL A N 1
ATOM 1172 C CA . VAL A 1 163 ? -5.661 -6.780 -4.926 1.00 96.38 163 VAL A CA 1
ATOM 1173 C C . VAL A 1 163 ? -5.657 -7.648 -6.183 1.00 96.38 163 VAL A C 1
ATOM 1175 O O . VAL A 1 163 ? -5.108 -8.753 -6.164 1.00 96.38 163 VAL A O 1
ATOM 1178 N N . LYS A 1 164 ? -6.260 -7.153 -7.266 1.00 94.19 164 LYS A N 1
ATOM 1179 C CA . LYS A 1 164 ? -6.347 -7.837 -8.551 1.00 94.19 164 LYS A CA 1
ATOM 1180 C C . LYS A 1 164 ? -5.859 -6.963 -9.703 1.00 94.19 164 LYS A C 1
ATOM 1182 O O . LYS A 1 164 ? -5.907 -5.733 -9.617 1.00 94.19 164 LYS A O 1
ATOM 1187 N N . ASP A 1 165 ? -5.391 -7.615 -10.758 1.00 89.44 165 ASP A N 1
ATOM 1188 C CA . ASP A 1 165 ? -5.051 -6.989 -12.030 1.00 89.44 165 ASP A CA 1
ATOM 1189 C C . ASP A 1 165 ? -6.277 -6.806 -12.946 1.00 89.44 165 ASP A C 1
ATOM 1191 O O . ASP A 1 165 ? -7.408 -7.141 -12.588 1.00 89.44 165 ASP A O 1
ATOM 1195 N N . GLU A 1 166 ? -6.051 -6.252 -14.140 1.00 87.62 166 GLU A N 1
ATOM 1196 C CA . GLU A 1 166 ? -7.096 -6.026 -15.151 1.00 87.62 166 GLU A CA 1
ATOM 1197 C C . GLU A 1 166 ? -7.766 -7.320 -15.666 1.00 87.62 166 GLU A C 1
ATOM 1199 O O . GLU A 1 166 ? -8.837 -7.255 -16.268 1.00 87.62 166 GLU A O 1
ATOM 1204 N N . TYR A 1 167 ? -7.171 -8.491 -15.406 1.00 90.56 167 TYR A N 1
ATOM 1205 C CA . TYR A 1 167 ? -7.669 -9.818 -15.787 1.00 90.56 167 TYR A CA 1
ATOM 1206 C C . TYR A 1 167 ? -8.257 -10.589 -14.590 1.00 90.56 167 TYR A C 1
ATOM 1208 O O . TYR A 1 167 ? -8.402 -11.816 -14.646 1.00 90.56 167 TYR A O 1
ATOM 1216 N N . ASP A 1 168 ? -8.580 -9.884 -13.500 1.00 90.81 168 ASP A N 1
ATOM 1217 C CA . ASP A 1 168 ? -9.112 -10.436 -12.247 1.00 90.81 168 ASP A CA 1
ATOM 1218 C C . ASP A 1 168 ? -8.162 -11.438 -11.552 1.00 90.81 168 ASP A C 1
ATOM 1220 O O . ASP A 1 168 ? -8.574 -12.200 -10.674 1.00 90.81 168 ASP A O 1
ATOM 1224 N N . GLN A 1 169 ? -6.873 -11.433 -11.907 1.00 92.31 169 GLN A N 1
ATOM 1225 C CA . GLN A 1 169 ? -5.862 -12.270 -11.267 1.00 92.31 169 GLN A CA 1
ATOM 1226 C C . GLN A 1 169 ? -5.296 -11.570 -10.037 1.00 92.31 169 GLN A C 1
ATOM 1228 O O . GLN A 1 169 ? -5.141 -10.352 -10.005 1.00 92.31 169 GLN A O 1
ATOM 1233 N N . ILE A 1 170 ? -4.967 -12.345 -9.005 1.00 93.12 170 ILE A N 1
ATOM 1234 C CA . ILE A 1 170 ? -4.395 -11.802 -7.769 1.00 93.12 170 ILE A CA 1
ATOM 1235 C C . ILE A 1 170 ? -3.009 -11.225 -8.063 1.00 93.12 170 ILE A C 1
ATOM 1237 O O . ILE A 1 170 ? -2.203 -11.862 -8.744 1.00 93.12 170 ILE A O 1
ATOM 1241 N N . LEU A 1 171 ? -2.719 -10.043 -7.507 1.00 94.56 171 LEU A N 1
ATOM 1242 C CA . LEU A 1 171 ? -1.415 -9.402 -7.667 1.00 94.56 171 LEU A CA 1
ATOM 1243 C C . LEU A 1 171 ? -0.285 -10.351 -7.274 1.00 94.56 171 LEU A C 1
ATOM 1245 O O . LEU A 1 171 ? -0.346 -11.038 -6.253 1.00 94.56 171 LEU A O 1
ATOM 1249 N N . VAL A 1 172 ? 0.786 -10.332 -8.058 1.00 93.94 172 VAL A N 1
ATOM 1250 C CA . VAL A 1 172 ? 1.993 -11.112 -7.791 1.00 93.94 172 VAL A CA 1
ATOM 1251 C C . VAL A 1 172 ? 3.132 -10.220 -7.327 1.00 93.94 172 VAL A C 1
ATOM 1253 O O . VAL A 1 172 ? 3.185 -9.015 -7.585 1.00 93.94 172 VAL A O 1
ATOM 1256 N N . ALA A 1 173 ? 4.074 -10.842 -6.639 1.00 93.56 173 ALA A N 1
ATOM 1257 C CA . ALA A 1 173 ? 5.324 -10.245 -6.231 1.00 93.56 173 ALA A CA 1
ATOM 1258 C C . ALA A 1 173 ? 6.472 -10.847 -7.037 1.00 93.56 173 ALA A C 1
ATOM 1260 O O . ALA A 1 173 ? 6.705 -12.059 -7.000 1.00 93.56 173 ALA A O 1
ATOM 1261 N N . GLN A 1 174 ? 7.238 -9.979 -7.699 1.00 90.94 174 GLN A N 1
ATOM 1262 C CA . GLN A 1 174 ? 8.487 -10.376 -8.333 1.00 90.94 174 GLN A CA 1
ATOM 1263 C C . GLN A 1 174 ? 9.460 -10.884 -7.271 1.00 90.94 174 GLN A C 1
ATOM 1265 O O . GLN A 1 174 ? 9.605 -10.293 -6.196 1.00 90.94 174 GLN A O 1
ATOM 1270 N N . GLY A 1 175 ? 10.140 -11.971 -7.609 1.00 81.12 175 GLY A N 1
ATOM 1271 C CA . GLY A 1 175 ? 11.086 -12.661 -6.753 1.00 81.12 175 GLY A CA 1
ATOM 1272 C C . GLY A 1 175 ? 11.747 -13.810 -7.503 1.00 81.12 175 GLY A C 1
ATOM 1273 O O . GLY A 1 175 ? 11.487 -14.047 -8.684 1.00 81.12 175 GLY A O 1
ATOM 1274 N N . ALA A 1 176 ? 12.609 -14.530 -6.800 1.00 79.25 176 ALA A N 1
ATOM 1275 C CA . ALA A 1 176 ? 13.258 -15.735 -7.290 1.00 79.25 176 ALA A CA 1
ATOM 1276 C C . ALA A 1 176 ? 12.925 -16.897 -6.337 1.00 79.25 176 ALA A C 1
ATOM 1278 O O . ALA A 1 176 ? 13.691 -17.130 -5.400 1.00 79.25 176 ALA A O 1
ATOM 1279 N N . PRO A 1 177 ? 11.791 -17.605 -6.524 1.00 81.81 177 PRO A N 1
ATOM 1280 C CA . PRO A 1 177 ? 10.803 -17.481 -7.609 1.00 81.81 177 PRO A CA 1
ATOM 1281 C C . PRO A 1 177 ? 9.767 -16.363 -7.386 1.00 81.81 177 PRO A C 1
ATOM 1283 O O . PRO A 1 177 ? 9.716 -15.743 -6.322 1.00 81.81 177 PRO A O 1
ATOM 1286 N N . TYR A 1 178 ? 8.925 -16.118 -8.395 1.00 84.38 178 TYR A N 1
ATOM 1287 C CA . TYR A 1 178 ? 7.719 -15.302 -8.236 1.00 84.38 178 TYR A CA 1
ATOM 1288 C C . TYR A 1 178 ? 6.806 -15.933 -7.186 1.00 84.38 178 TYR A C 1
ATOM 1290 O O . TYR A 1 178 ? 6.705 -17.159 -7.096 1.00 84.38 178 TYR A O 1
ATOM 1298 N N . LYS A 1 179 ? 6.120 -15.092 -6.414 1.00 90.62 179 LYS A N 1
ATOM 1299 C CA . LYS A 1 179 ? 5.099 -15.541 -5.468 1.00 90.62 179 LYS A CA 1
ATOM 1300 C C . LYS A 1 179 ? 3.805 -14.773 -5.665 1.00 90.62 179 LYS A C 1
ATOM 1302 O O . LYS A 1 179 ? 3.814 -13.641 -6.150 1.00 90.62 179 LYS A O 1
ATOM 1307 N N . GLN A 1 180 ? 2.704 -15.377 -5.236 1.00 93.81 180 GLN A N 1
ATOM 1308 C CA . GLN A 1 180 ? 1.468 -14.638 -5.030 1.00 93.81 180 GLN A CA 1
ATOM 1309 C C . GLN A 1 180 ? 1.734 -13.504 -4.035 1.00 93.81 180 GLN A C 1
ATOM 1311 O O . GLN A 1 180 ? 2.402 -13.706 -3.016 1.00 93.81 180 GLN A O 1
ATOM 1316 N N . GLY A 1 181 ? 1.273 -12.307 -4.377 1.00 95.00 181 GLY A N 1
ATOM 1317 C CA . GLY A 1 181 ? 1.422 -11.141 -3.533 1.00 95.00 181 GLY A CA 1
ATOM 1318 C C . GLY A 1 181 ? 0.599 -11.300 -2.260 1.00 95.00 181 GLY A C 1
ATOM 1319 O O . GLY A 1 181 ? -0.501 -11.851 -2.279 1.00 95.00 181 GLY A O 1
ATOM 1320 N N . ASP A 1 182 ? 1.133 -10.796 -1.160 1.00 96.69 182 ASP A N 1
ATOM 1321 C CA . ASP A 1 182 ? 0.450 -10.733 0.124 1.00 96.69 182 ASP A CA 1
ATOM 1322 C C . ASP A 1 182 ? 0.505 -9.300 0.699 1.00 96.69 182 ASP A C 1
ATOM 1324 O O . ASP A 1 182 ? 1.202 -8.430 0.165 1.00 96.69 182 ASP A O 1
ATOM 1328 N N . PRO A 1 183 ? -0.239 -8.998 1.778 1.00 97.88 183 PRO A N 1
ATOM 1329 C CA . PRO A 1 183 ? -0.228 -7.672 2.391 1.00 97.88 183 PRO A CA 1
ATOM 1330 C C . PRO A 1 183 ? 1.155 -7.144 2.808 1.00 97.88 183 PRO A C 1
ATOM 1332 O O . PRO A 1 183 ? 1.317 -5.929 2.884 1.00 97.88 183 PRO A O 1
ATOM 1335 N N . PHE A 1 184 ? 2.170 -7.986 3.049 1.00 97.94 184 PHE A N 1
ATOM 1336 C CA . PHE A 1 184 ? 3.533 -7.490 3.294 1.00 97.94 184 PHE A CA 1
ATOM 1337 C C . PHE A 1 184 ? 4.235 -6.999 2.026 1.00 97.94 184 PHE A C 1
ATOM 1339 O O . PHE A 1 184 ? 5.281 -6.356 2.123 1.00 97.94 184 PHE A O 1
ATOM 1346 N N . ASP A 1 185 ? 3.663 -7.253 0.852 1.00 97.69 185 ASP A N 1
ATOM 1347 C CA . ASP A 1 185 ? 4.168 -6.774 -0.428 1.00 97.69 185 ASP A CA 1
ATOM 1348 C C . ASP A 1 185 ? 3.493 -5.475 -0.878 1.00 97.69 185 ASP A C 1
ATOM 1350 O O . ASP A 1 185 ? 4.174 -4.576 -1.370 1.00 97.69 185 ASP A O 1
ATOM 1354 N N . TYR A 1 186 ? 2.169 -5.373 -0.718 1.00 97.62 186 TYR A N 1
ATOM 1355 C CA . TYR A 1 186 ? 1.366 -4.275 -1.278 1.00 97.62 186 TYR A CA 1
ATOM 1356 C C . TYR A 1 186 ? 0.450 -3.563 -0.270 1.00 97.62 186 TYR A C 1
ATOM 1358 O O . TYR A 1 186 ? -0.263 -2.635 -0.650 1.00 97.62 186 TYR A O 1
ATOM 1366 N N . GLY A 1 187 ? 0.424 -3.980 0.999 1.00 98.31 187 GLY A N 1
ATOM 1367 C CA . GLY A 1 187 ? -0.479 -3.421 2.006 1.00 98.31 187 GLY A CA 1
ATOM 1368 C C . GLY A 1 187 ? -1.952 -3.679 1.680 1.00 98.31 187 GLY A C 1
ATOM 1369 O O . GLY A 1 187 ? -2.401 -4.827 1.656 1.00 98.31 187 GLY A O 1
ATOM 1370 N N . GLY A 1 188 ? -2.707 -2.606 1.427 1.00 97.69 188 GLY A N 1
ATOM 1371 C CA . GLY A 1 188 ? -4.101 -2.669 0.973 1.00 97.69 188 GLY A CA 1
ATOM 1372 C C . GLY A 1 188 ? -4.276 -3.205 -0.452 1.00 97.69 188 GLY A C 1
ATOM 1373 O O . GLY A 1 188 ? -5.278 -3.863 -0.719 1.00 97.69 188 GLY A O 1
ATOM 1374 N N . GLY A 1 189 ? -3.296 -2.981 -1.337 1.00 98.12 189 GLY A N 1
ATOM 1375 C CA . GLY A 1 189 ? -3.363 -3.325 -2.762 1.00 98.12 189 GLY A CA 1
ATOM 1376 C C . GLY A 1 189 ? -2.723 -2.253 -3.649 1.00 98.12 189 GLY A C 1
ATOM 1377 O O . GLY A 1 189 ? -2.010 -1.378 -3.160 1.00 98.12 189 GLY A O 1
ATOM 1378 N N . HIS A 1 190 ? -2.992 -2.296 -4.951 1.00 98.12 190 HIS A N 1
ATOM 1379 C CA . HIS A 1 190 ? -2.688 -1.221 -5.892 1.00 98.12 190 HIS A CA 1
ATOM 1380 C C . HIS A 1 190 ? -3.714 -0.089 -5.777 1.00 98.12 190 HIS A C 1
ATOM 1382 O O . HIS A 1 190 ? -4.916 -0.339 -5.742 1.00 98.12 190 HIS A O 1
ATOM 1388 N N . VAL A 1 191 ? -3.242 1.154 -5.715 1.00 98.25 191 VAL A N 1
ATOM 1389 C CA . VAL A 1 191 ? -4.097 2.337 -5.554 1.00 98.25 191 VAL A CA 1
ATOM 1390 C C . VAL A 1 191 ? -5.164 2.461 -6.650 1.00 98.25 191 VAL A C 1
ATOM 1392 O O . VAL A 1 191 ? -4.867 2.320 -7.834 1.00 98.25 191 VAL A O 1
ATOM 1395 N N . ASP A 1 192 ? -6.390 2.800 -6.247 1.00 97.38 192 ASP A N 1
ATOM 1396 C CA . ASP A 1 192 ? -7.493 3.181 -7.134 1.00 97.38 192 ASP A CA 1
ATOM 1397 C C . ASP A 1 192 ? -8.036 4.550 -6.703 1.00 97.38 192 ASP A C 1
ATOM 1399 O O . ASP A 1 192 ? -8.724 4.683 -5.692 1.00 97.38 192 ASP A O 1
ATOM 1403 N N . LEU A 1 193 ? -7.711 5.589 -7.475 1.00 96.62 193 LEU A N 1
ATOM 1404 C CA . LEU A 1 193 ? -8.122 6.963 -7.180 1.00 96.62 193 LEU A CA 1
ATOM 1405 C C . LEU A 1 193 ? -9.645 7.151 -7.247 1.00 96.62 193 LEU A C 1
ATOM 1407 O O . LEU A 1 193 ? -10.214 7.883 -6.431 1.00 96.62 193 LEU A O 1
ATOM 1411 N N . ASN A 1 194 ? -10.303 6.520 -8.220 1.00 95.94 194 ASN A N 1
ATOM 1412 C CA . ASN A 1 194 ? -11.722 6.749 -8.477 1.00 95.94 194 ASN A CA 1
ATOM 1413 C C . ASN A 1 194 ? -12.548 6.219 -7.306 1.00 95.94 194 ASN A C 1
ATOM 1415 O O . ASN A 1 194 ? -13.390 6.937 -6.758 1.00 95.94 194 ASN A O 1
ATOM 1419 N N . THR A 1 195 ? -12.235 4.999 -6.870 1.00 96.44 195 THR A N 1
ATOM 1420 C CA . THR A 1 195 ? -12.898 4.369 -5.728 1.00 96.44 195 THR A CA 1
ATOM 1421 C C . THR A 1 195 ? -12.495 5.044 -4.411 1.00 96.44 195 THR A C 1
ATOM 1423 O O . THR A 1 195 ? -13.360 5.321 -3.577 1.00 96.44 195 THR A O 1
ATOM 1426 N N . ALA A 1 196 ? -11.224 5.435 -4.242 1.00 97.75 196 ALA A N 1
ATOM 1427 C CA . ALA A 1 196 ? -10.751 6.131 -3.038 1.00 97.75 196 ALA A CA 1
ATOM 1428 C C . ALA A 1 196 ? -11.392 7.509 -2.818 1.00 97.75 196 ALA A C 1
ATOM 1430 O O . ALA A 1 196 ? -11.455 7.984 -1.686 1.00 97.75 196 ALA A O 1
ATOM 1431 N N . THR A 1 197 ? -11.899 8.160 -3.867 1.00 96.88 197 THR A N 1
ATOM 1432 C CA . THR A 1 197 ? -12.616 9.436 -3.716 1.00 96.88 197 THR A CA 1
ATOM 1433 C C . THR A 1 197 ? -13.996 9.242 -3.068 1.00 96.88 197 THR A C 1
ATOM 1435 O O . THR A 1 197 ? -14.523 10.172 -2.465 1.00 96.88 197 THR A O 1
ATOM 1438 N N . HIS A 1 198 ? -14.574 8.036 -3.121 1.00 96.56 198 HIS A N 1
ATOM 1439 C CA . HIS A 1 198 ? -15.872 7.711 -2.514 1.00 96.56 198 HIS A CA 1
ATOM 1440 C C . HIS A 1 198 ? -15.817 6.349 -1.796 1.00 96.56 198 HIS A C 1
ATOM 1442 O O . HIS A 1 198 ? -16.469 5.397 -2.219 1.00 96.56 198 HIS A O 1
ATOM 1448 N N . PRO A 1 199 ? -15.065 6.233 -0.688 1.00 97.69 199 PRO A N 1
ATOM 1449 C CA . PRO A 1 199 ? -14.717 4.949 -0.081 1.00 97.69 199 PRO A CA 1
ATOM 1450 C C . PRO A 1 199 ? -15.852 4.324 0.743 1.00 97.69 199 PRO A C 1
ATOM 1452 O O . PRO A 1 199 ? -15.709 3.212 1.233 1.00 97.69 199 PRO A O 1
ATOM 1455 N N . GLY A 1 200 ? -16.962 5.033 0.969 1.00 97.56 200 GLY A N 1
ATOM 1456 C CA . GLY A 1 200 ? -18.046 4.577 1.842 1.00 97.56 200 GLY A CA 1
ATOM 1457 C C . GLY A 1 200 ? -17.745 4.774 3.331 1.00 97.56 200 GLY A C 1
ATOM 1458 O O . GLY A 1 200 ? -18.358 5.622 3.984 1.00 97.56 200 GLY A O 1
ATOM 1459 N N . LEU A 1 201 ? -16.772 4.028 3.861 1.00 98.44 201 LEU A N 1
ATOM 1460 C CA . LEU A 1 201 ? -16.322 4.109 5.255 1.00 98.44 201 LEU A CA 1
ATOM 1461 C C . LEU A 1 201 ? -14.844 4.497 5.342 1.00 98.44 201 LEU A C 1
ATOM 1463 O O . LEU A 1 201 ? -14.034 4.083 4.517 1.00 98.44 201 LEU A O 1
ATOM 1467 N N . VAL A 1 202 ? -14.481 5.230 6.396 1.00 98.56 202 VAL A N 1
ATOM 1468 C CA . VAL A 1 202 ? -13.080 5.533 6.727 1.00 98.56 202 VAL A CA 1
ATOM 1469 C C . VAL A 1 202 ? -12.751 5.210 8.181 1.00 98.56 202 VAL A C 1
ATOM 1471 O O . VAL A 1 202 ? -13.557 5.416 9.093 1.00 98.56 202 VAL A O 1
ATOM 1474 N N . PHE A 1 203 ? -11.529 4.736 8.395 1.00 98.62 203 PHE A N 1
ATOM 1475 C CA . PHE A 1 203 ? -10.902 4.520 9.691 1.00 98.62 203 PHE A CA 1
ATOM 1476 C C . PHE A 1 203 ? -10.169 5.799 10.099 1.00 98.62 203 PHE A C 1
ATOM 1478 O O . PHE A 1 203 ? -8.984 5.988 9.828 1.00 98.62 203 PHE A O 1
ATOM 1485 N N . ASP A 1 204 ? -10.925 6.722 10.685 1.00 97.50 204 ASP A N 1
ATOM 1486 C CA . ASP A 1 204 ? -10.407 8.019 11.107 1.00 97.50 204 ASP A CA 1
ATOM 1487 C C . ASP A 1 204 ? -9.728 7.928 12.483 1.00 97.50 204 ASP A C 1
ATOM 1489 O O . ASP A 1 204 ? -10.106 7.109 13.327 1.00 97.50 204 ASP A O 1
ATOM 1493 N N . MET A 1 205 ? -8.728 8.773 12.716 1.00 95.06 205 MET A N 1
ATOM 1494 C CA . MET A 1 205 ? -8.045 8.895 14.002 1.00 95.06 205 MET A CA 1
ATOM 1495 C C . MET A 1 205 ? -7.453 10.289 14.183 1.00 95.06 205 MET A C 1
ATOM 1497 O O . MET A 1 205 ? -7.165 11.010 13.228 1.00 95.06 205 MET A O 1
ATOM 1501 N N . SER A 1 206 ? -7.268 10.653 15.443 1.00 93.00 206 SER A N 1
ATOM 1502 C CA . SER A 1 206 ? -6.751 11.940 15.879 1.00 93.00 206 SER A CA 1
ATOM 1503 C C . SER A 1 206 ? -5.282 11.851 16.299 1.00 93.00 206 SER A C 1
ATOM 1505 O O . SER A 1 206 ? -4.711 10.771 16.462 1.00 93.00 206 SER A O 1
ATOM 1507 N N . ILE A 1 207 ? -4.675 13.010 16.564 1.00 91.00 207 ILE A N 1
ATOM 1508 C CA . ILE A 1 207 ? -3.337 13.076 17.166 1.00 91.00 207 ILE A CA 1
ATOM 1509 C C . ILE A 1 207 ? -3.272 12.371 18.531 1.00 91.00 207 ILE A C 1
ATOM 1511 O O . ILE A 1 207 ? -2.231 11.824 18.883 1.00 91.00 207 ILE A O 1
ATOM 1515 N N . HIS A 1 208 ? -4.385 12.323 19.274 1.00 90.19 208 HIS A N 1
ATOM 1516 C CA . HIS A 1 208 ? -4.445 11.633 20.560 1.00 90.19 208 HIS A CA 1
ATOM 1517 C C . HIS A 1 208 ? -4.219 10.124 20.402 1.00 90.19 208 HIS A C 1
ATOM 1519 O O . HIS A 1 208 ? -3.486 9.529 21.185 1.00 90.19 208 HIS A O 1
ATOM 1525 N N . ASP A 1 209 ? -4.772 9.513 19.352 1.00 92.00 209 ASP A N 1
ATOM 1526 C CA . ASP A 1 209 ? -4.578 8.088 19.065 1.00 92.00 209 ASP A CA 1
ATOM 1527 C C . ASP A 1 209 ? -3.104 7.776 18.753 1.00 92.00 209 ASP A C 1
ATOM 1529 O O . ASP A 1 209 ? -2.561 6.770 19.209 1.00 92.00 209 ASP A O 1
ATOM 1533 N N . HIS A 1 210 ? -2.421 8.671 18.031 1.00 91.75 210 HIS A N 1
ATOM 1534 C CA . HIS A 1 210 ? -0.981 8.560 17.776 1.00 91.75 210 HIS A CA 1
ATOM 1535 C C . HIS A 1 210 ? -0.136 8.744 19.038 1.00 91.75 210 HIS A C 1
ATOM 1537 O O . HIS A 1 210 ? 0.849 8.032 19.212 1.00 91.75 210 HIS A O 1
ATOM 1543 N N . ILE A 1 211 ? -0.524 9.653 19.936 1.00 91.94 211 ILE A N 1
ATOM 1544 C CA . ILE A 1 211 ? 0.128 9.805 21.242 1.00 91.94 211 ILE A CA 1
ATOM 1545 C C . ILE A 1 211 ? 0.017 8.503 22.038 1.00 91.94 211 ILE A C 1
ATOM 1547 O O . ILE A 1 211 ? 1.036 8.003 22.505 1.00 91.94 211 ILE A O 1
ATOM 1551 N N . GLN A 1 212 ? -1.179 7.909 22.134 1.00 90.62 212 GLN A N 1
ATOM 1552 C CA . GLN A 1 212 ? -1.367 6.639 22.848 1.00 90.62 212 GLN A CA 1
ATOM 1553 C C . GLN A 1 212 ? -0.545 5.498 22.234 1.00 90.62 212 GLN A C 1
ATOM 1555 O O . GLN A 1 212 ? 0.032 4.697 22.967 1.00 90.62 212 GLN A O 1
ATOM 1560 N N . PHE A 1 213 ? -0.428 5.458 20.906 1.00 92.00 213 PHE A N 1
ATOM 1561 C CA . PHE A 1 213 ? 0.442 4.510 20.211 1.00 92.00 213 PHE A CA 1
ATOM 1562 C C . PHE A 1 213 ? 1.934 4.725 20.534 1.00 92.00 213 PHE A C 1
ATOM 1564 O O . PHE A 1 213 ? 2.655 3.779 20.837 1.00 92.00 213 PHE A O 1
ATOM 1571 N N . LEU A 1 214 ? 2.424 5.966 20.551 1.00 92.38 214 LEU A N 1
ATOM 1572 C CA . LEU A 1 214 ? 3.812 6.235 20.950 1.00 92.38 214 LEU A CA 1
ATOM 1573 C C . LEU A 1 214 ? 4.059 5.876 22.426 1.00 92.38 214 LEU A C 1
ATOM 1575 O O . LEU A 1 214 ? 5.111 5.334 22.770 1.00 92.38 214 LEU A O 1
ATOM 1579 N N . CYS A 1 215 ? 3.070 6.107 23.291 1.00 91.69 215 CYS A N 1
ATOM 1580 C CA . CYS A 1 215 ? 3.106 5.666 24.682 1.00 91.69 215 CYS A CA 1
ATOM 1581 C C . CYS A 1 215 ? 3.191 4.135 24.801 1.00 91.69 215 CYS A C 1
ATOM 1583 O O . CYS A 1 215 ? 3.941 3.629 25.641 1.00 91.69 215 CYS A O 1
ATOM 1585 N N . SER A 1 216 ? 2.459 3.383 23.968 1.00 90.38 216 SER A N 1
ATOM 1586 C CA . SER A 1 216 ? 2.498 1.914 23.973 1.00 90.38 216 SER A CA 1
ATOM 1587 C C . SER A 1 216 ? 3.843 1.365 23.506 1.00 90.38 216 SER A C 1
ATOM 1589 O O . SER A 1 216 ? 4.344 0.424 24.115 1.00 90.38 216 SER A O 1
ATOM 1591 N N . MET A 1 217 ? 4.479 2.031 22.536 1.00 90.50 217 MET A N 1
ATOM 1592 C CA . MET A 1 217 ? 5.844 1.728 22.084 1.00 90.50 217 MET A CA 1
ATOM 1593 C C . MET A 1 217 ? 6.933 2.053 23.127 1.00 90.50 217 MET A C 1
ATOM 1595 O O . MET A 1 217 ? 8.094 1.693 22.946 1.00 90.50 217 MET A O 1
ATOM 1599 N N . GLY A 1 218 ? 6.588 2.741 24.222 1.00 90.56 218 GLY A N 1
ATOM 1600 C CA . GLY A 1 218 ? 7.514 3.053 25.311 1.00 90.56 218 GLY A CA 1
ATOM 1601 C C . GLY A 1 218 ? 8.283 4.366 25.168 1.00 90.56 218 GLY A C 1
ATOM 1602 O O . GLY A 1 218 ? 9.215 4.595 25.941 1.00 90.56 218 GLY A O 1
ATOM 1603 N N . TYR A 1 219 ? 7.890 5.251 24.246 1.00 91.38 219 TYR A N 1
ATOM 1604 C CA . TYR A 1 219 ? 8.434 6.609 24.203 1.00 91.38 219 TYR A CA 1
ATOM 1605 C C . TYR A 1 219 ? 8.034 7.399 25.458 1.00 91.38 219 TYR A C 1
ATOM 1607 O O . TYR A 1 219 ? 6.943 7.229 26.005 1.00 91.38 219 TYR A O 1
ATOM 1615 N N . ASN A 1 220 ? 8.930 8.267 25.931 1.00 91.06 220 ASN A N 1
ATOM 1616 C CA . ASN A 1 220 ? 8.673 9.108 27.099 1.00 91.06 220 ASN A CA 1
ATOM 1617 C C . ASN A 1 220 ? 7.872 10.372 26.731 1.00 91.06 220 ASN A C 1
ATOM 1619 O O . ASN A 1 220 ? 7.856 10.812 25.580 1.00 91.06 220 ASN A O 1
ATOM 1623 N N . ASN A 1 221 ? 7.235 10.980 27.735 1.00 91.62 221 ASN A N 1
ATOM 1624 C CA . ASN A 1 221 ? 6.372 12.148 27.545 1.00 91.62 221 ASN A CA 1
ATOM 1625 C C . ASN A 1 221 ? 7.103 13.322 26.871 1.00 91.62 221 ASN A C 1
ATOM 1627 O O . ASN A 1 221 ? 6.520 13.980 26.017 1.00 91.62 221 ASN A O 1
ATOM 1631 N N . SER A 1 222 ? 8.378 13.570 27.201 1.00 91.69 222 SER A N 1
ATOM 1632 C CA . SER A 1 222 ? 9.140 14.692 26.636 1.00 91.69 222 SER A CA 1
ATOM 1633 C C . SER A 1 222 ? 9.452 14.511 25.149 1.00 91.69 222 SER A C 1
ATOM 1635 O O . SER A 1 222 ? 9.308 15.460 24.379 1.00 91.69 222 SER A O 1
ATOM 1637 N N . ALA A 1 223 ? 9.820 13.301 24.720 1.00 92.75 223 ALA A N 1
ATOM 1638 C CA . ALA A 1 223 ? 10.041 12.983 23.313 1.00 92.75 223 ALA A CA 1
ATOM 1639 C C . ALA A 1 223 ? 8.741 13.097 22.510 1.00 92.75 223 ALA A C 1
ATOM 1641 O O . ALA A 1 223 ? 8.740 13.695 21.433 1.00 92.75 223 ALA A O 1
ATOM 1642 N N . ILE A 1 224 ? 7.630 12.585 23.053 1.00 93.25 224 ILE A N 1
ATOM 1643 C CA . ILE A 1 224 ? 6.320 12.684 22.402 1.00 93.25 224 ILE A CA 1
ATOM 1644 C C . ILE A 1 224 ? 5.907 14.153 22.284 1.00 93.25 224 ILE A C 1
ATOM 1646 O O . ILE A 1 224 ? 5.621 14.601 21.179 1.00 93.25 224 ILE A O 1
ATOM 1650 N N . SER A 1 225 ? 5.964 14.917 23.375 1.00 91.75 225 SER A N 1
ATOM 1651 C CA . SER A 1 225 ? 5.704 16.361 23.394 1.00 91.75 225 SER A CA 1
ATOM 1652 C C . SER A 1 225 ? 6.523 17.134 22.359 1.00 91.75 225 SER A C 1
ATOM 1654 O O . SER A 1 225 ? 6.002 18.009 21.666 1.00 91.75 225 SER A O 1
ATOM 1656 N N . HIS A 1 226 ? 7.812 16.808 22.223 1.00 91.94 226 HIS A N 1
ATOM 1657 C CA . HIS A 1 226 ? 8.684 17.434 21.234 1.00 91.94 226 HIS A CA 1
ATOM 1658 C C . HIS A 1 226 ? 8.257 17.091 19.797 1.00 91.94 226 HIS A C 1
ATOM 1660 O O . HIS A 1 226 ? 8.227 17.968 18.933 1.00 91.94 226 HIS A O 1
ATOM 1666 N N . MET A 1 227 ? 7.889 15.833 19.535 1.00 91.31 227 MET A N 1
ATOM 1667 C CA . MET A 1 227 ? 7.415 15.391 18.220 1.00 91.31 227 MET A CA 1
ATOM 1668 C C . MET A 1 227 ? 6.051 15.982 17.846 1.00 91.31 227 MET A C 1
ATOM 1670 O O . MET A 1 227 ? 5.864 16.409 16.708 1.00 91.31 227 MET A O 1
ATOM 1674 N N . THR A 1 228 ? 5.100 16.015 18.780 1.00 89.81 228 THR A N 1
ATOM 1675 C CA . THR A 1 228 ? 3.730 16.501 18.544 1.00 89.81 228 THR A CA 1
ATOM 1676 C C . THR A 1 228 ? 3.617 18.018 18.628 1.00 89.81 228 THR A C 1
ATOM 1678 O O . THR A 1 228 ? 2.612 18.576 18.188 1.00 89.81 228 THR A O 1
ATOM 1681 N N . ARG A 1 229 ? 4.635 18.691 19.183 1.00 88.25 229 ARG A N 1
ATOM 1682 C CA . ARG A 1 229 ? 4.613 20.118 19.542 1.00 88.25 229 ARG A CA 1
ATOM 1683 C C . ARG A 1 229 ? 3.446 20.471 20.477 1.00 88.25 229 ARG A C 1
ATOM 1685 O O . ARG A 1 229 ? 2.946 21.593 20.441 1.00 88.25 229 ARG A O 1
ATOM 1692 N N . GLN A 1 230 ? 3.013 19.520 21.309 1.00 82.75 230 GLN A N 1
ATOM 1693 C CA . GLN A 1 230 ? 1.979 19.707 22.330 1.00 82.75 230 GLN A CA 1
ATOM 1694 C C . GLN A 1 230 ? 2.596 19.573 23.725 1.00 82.75 230 GLN A C 1
ATOM 1696 O O . GLN A 1 230 ? 3.341 18.632 23.989 1.00 82.75 230 GLN A O 1
ATOM 1701 N N . ASN A 1 231 ? 2.288 20.513 24.623 1.00 78.06 231 ASN A N 1
ATOM 1702 C CA . ASN A 1 231 ? 2.766 20.500 26.005 1.00 78.06 231 ASN A CA 1
ATOM 1703 C C . ASN A 1 231 ? 1.637 20.867 26.984 1.00 78.06 231 ASN A C 1
ATOM 1705 O O . ASN A 1 231 ? 1.053 21.938 26.807 1.00 78.06 231 ASN A O 1
ATOM 1709 N N . PRO A 1 232 ? 1.369 20.051 28.026 1.00 75.69 232 PRO A N 1
ATOM 1710 C CA . PRO A 1 232 ? 1.993 18.758 28.352 1.00 75.69 232 PRO A CA 1
ATOM 1711 C C . PRO A 1 232 ? 1.355 17.571 27.603 1.00 75.69 232 PRO A C 1
ATOM 1713 O O . PRO A 1 232 ? 0.145 17.541 27.391 1.00 75.69 232 PRO A O 1
ATOM 1716 N N . THR A 1 233 ? 2.166 16.570 27.239 1.00 80.69 233 THR A N 1
ATOM 1717 C CA . THR A 1 233 ? 1.661 15.249 26.834 1.00 80.69 233 THR A CA 1
ATOM 1718 C C . THR A 1 233 ? 1.777 14.290 28.011 1.00 80.69 233 THR A C 1
ATOM 1720 O O . THR A 1 233 ? 2.866 14.110 28.553 1.00 80.69 233 THR A O 1
ATOM 1723 N N . GLU A 1 234 ? 0.677 13.643 28.384 1.00 82.38 234 GLU A N 1
ATOM 1724 C CA . GLU A 1 234 ? 0.669 12.630 29.438 1.00 82.38 234 GLU A CA 1
ATOM 1725 C C . GLU A 1 234 ? 0.169 11.299 28.888 1.00 82.38 234 GLU A C 1
ATOM 1727 O O . GLU A 1 234 ? -0.983 11.161 28.471 1.00 82.38 234 GLU A O 1
ATOM 1732 N N . CYS A 1 235 ? 1.055 10.302 28.883 1.00 84.19 235 CYS A N 1
ATOM 1733 C CA . CYS A 1 235 ? 0.657 8.929 28.627 1.00 84.19 235 CYS A CA 1
ATOM 1734 C C . CYS A 1 235 ? -0.285 8.448 29.731 1.00 84.19 235 CYS A C 1
ATOM 1736 O O . CYS A 1 235 ?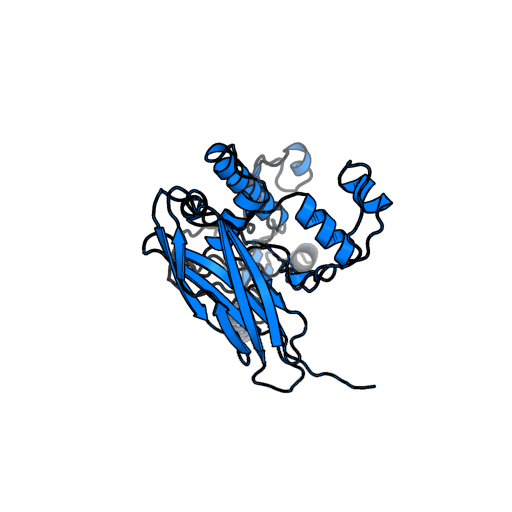 0.017 8.582 30.918 1.00 84.19 235 CYS A O 1
ATOM 1738 N N . ALA A 1 236 ? -1.404 7.838 29.341 1.00 78.06 236 ALA A N 1
ATOM 1739 C CA . ALA A 1 236 ? -2.311 7.230 30.301 1.00 78.06 236 ALA A CA 1
ATOM 1740 C C . ALA A 1 236 ? -1.591 6.122 31.090 1.00 78.06 236 ALA A C 1
ATOM 1742 O O . ALA A 1 236 ? -0.754 5.396 30.548 1.00 78.06 236 ALA A O 1
ATOM 1743 N N . HIS A 1 237 ? -1.961 5.947 32.363 1.00 70.69 237 HIS A N 1
ATOM 1744 C CA . HIS A 1 237 ? -1.408 4.878 33.203 1.00 70.69 237 HIS A CA 1
ATOM 1745 C C . HIS A 1 237 ? -1.634 3.479 32.607 1.00 70.69 237 HIS A C 1
ATOM 1747 O O . HIS A 1 237 ? -0.807 2.590 32.788 1.00 70.69 237 HIS A O 1
ATOM 1753 N N . HIS A 1 238 ? -2.739 3.292 31.878 1.00 72.88 238 HIS A N 1
ATOM 1754 C CA . HIS A 1 238 ? -3.062 2.046 31.191 1.00 72.88 238 HIS A CA 1
ATOM 1755 C C . HIS A 1 238 ? -2.720 2.188 29.711 1.00 72.88 238 HIS A C 1
ATOM 1757 O O . HIS A 1 238 ? -3.425 2.867 28.964 1.00 72.88 238 HIS A O 1
ATOM 1763 N N . ARG A 1 239 ? -1.628 1.545 29.290 1.00 75.81 239 ARG A N 1
ATOM 1764 C CA . ARG A 1 239 ? -1.205 1.544 27.889 1.00 75.81 239 ARG A CA 1
ATOM 1765 C C . ARG A 1 239 ? -2.127 0.647 27.075 1.00 75.81 239 ARG A C 1
ATOM 1767 O O . ARG A 1 239 ? -2.305 -0.529 27.388 1.00 75.81 239 ARG A O 1
ATOM 1774 N N . VAL A 1 240 ? -2.706 1.214 26.026 1.00 81.50 240 VAL A N 1
ATOM 1775 C CA . VAL A 1 240 ? -3.441 0.457 25.013 1.00 81.50 240 VAL A CA 1
ATOM 1776 C C . VAL A 1 240 ? -2.424 -0.301 24.154 1.00 81.50 240 VAL A C 1
ATOM 1778 O O . VAL A 1 240 ? -1.335 0.209 23.916 1.00 81.50 240 VAL A O 1
ATOM 1781 N N . SER A 1 241 ? -2.736 -1.521 23.712 1.00 89.31 241 SER A N 1
ATOM 1782 C CA . SER A 1 241 ? -1.822 -2.278 22.849 1.00 89.31 241 SER A CA 1
ATOM 1783 C C . SER A 1 241 ? -1.723 -1.660 21.445 1.00 89.31 241 SER A C 1
ATOM 1785 O O . SER A 1 241 ? -2.685 -1.060 20.957 1.00 89.31 241 SER A O 1
ATOM 1787 N N . GLU A 1 242 ? -0.569 -1.809 20.788 1.00 91.75 242 GLU A N 1
ATOM 1788 C CA . GLU A 1 242 ? -0.284 -1.204 19.474 1.00 91.75 242 GLU A CA 1
ATOM 1789 C C . GLU A 1 242 ? -1.312 -1.610 18.400 1.00 91.75 242 GLU A C 1
ATOM 1791 O O . GLU A 1 242 ? -1.707 -0.796 17.565 1.00 91.75 242 GLU A O 1
ATOM 1796 N N . GLU A 1 243 ? -1.820 -2.845 18.461 1.00 93.31 243 GLU A N 1
ATOM 1797 C CA . GLU A 1 243 ? -2.794 -3.408 17.515 1.00 93.31 243 GLU A CA 1
ATOM 1798 C C . GLU A 1 243 ? -4.152 -2.679 17.536 1.00 93.31 243 GLU A C 1
ATOM 1800 O O . GLU A 1 243 ? -4.944 -2.788 16.589 1.00 93.31 243 GLU A O 1
ATOM 1805 N N . GLN A 1 244 ? -4.457 -1.957 18.621 1.00 94.75 244 GLN A N 1
ATOM 1806 C CA . GLN A 1 244 ? -5.723 -1.235 18.791 1.00 94.75 244 GLN A CA 1
ATOM 1807 C C . GLN A 1 244 ? -5.746 0.112 18.071 1.00 94.75 244 GLN A C 1
ATOM 1809 O O . GLN A 1 244 ? -6.815 0.719 17.988 1.00 94.75 244 GLN A O 1
ATOM 1814 N N . LEU A 1 245 ? -4.611 0.583 17.538 1.00 95.62 245 LEU A N 1
ATOM 1815 C CA . LEU A 1 245 ? -4.606 1.774 16.697 1.00 95.62 245 LEU A CA 1
ATOM 1816 C C . LEU A 1 245 ? -5.607 1.575 15.551 1.00 95.62 245 LEU A C 1
ATOM 1818 O O . LEU A 1 245 ? -5.623 0.521 14.913 1.00 95.62 245 LEU A O 1
ATOM 1822 N N . ASN A 1 246 ? -6.459 2.574 15.301 1.00 97.88 246 ASN A N 1
ATOM 1823 C CA . ASN A 1 246 ? -7.616 2.460 14.408 1.00 97.88 246 ASN A CA 1
ATOM 1824 C C . ASN A 1 246 ? -7.233 2.459 12.914 1.00 97.88 246 ASN A C 1
ATOM 1826 O O . ASN A 1 246 ? -7.733 3.262 12.138 1.00 97.88 246 ASN A O 1
ATOM 1830 N N . LEU A 1 247 ? -6.284 1.619 12.510 1.00 97.75 247 LEU A N 1
ATOM 1831 C CA . LEU A 1 247 ? -5.799 1.520 11.140 1.00 97.75 247 LEU A CA 1
ATOM 1832 C C . LEU A 1 247 ? -6.732 0.667 10.267 1.00 97.75 247 LEU A C 1
ATOM 1834 O O . LEU A 1 247 ? -7.349 -0.279 10.770 1.00 97.75 247 LEU A O 1
ATOM 1838 N N . PRO A 1 248 ? -6.750 0.913 8.944 1.00 97.81 248 PRO A N 1
ATOM 1839 C CA . PRO A 1 248 ? -7.444 0.089 7.950 1.00 97.81 248 PRO A CA 1
ATOM 1840 C C . PRO A 1 248 ? -6.712 -1.243 7.677 1.00 97.81 248 PRO A C 1
ATOM 1842 O O . PRO A 1 248 ? -6.626 -1.697 6.543 1.00 97.81 248 PRO A O 1
ATOM 1845 N N . SER A 1 249 ? -6.134 -1.859 8.708 1.00 98.31 249 SER A N 1
ATOM 1846 C CA . SER A 1 249 ? -5.495 -3.177 8.696 1.00 98.31 249 SER A CA 1
ATOM 1847 C C . SER A 1 249 ? -5.442 -3.735 10.120 1.00 98.31 249 SER A C 1
ATOM 1849 O O . SER A 1 249 ? -5.487 -2.982 11.1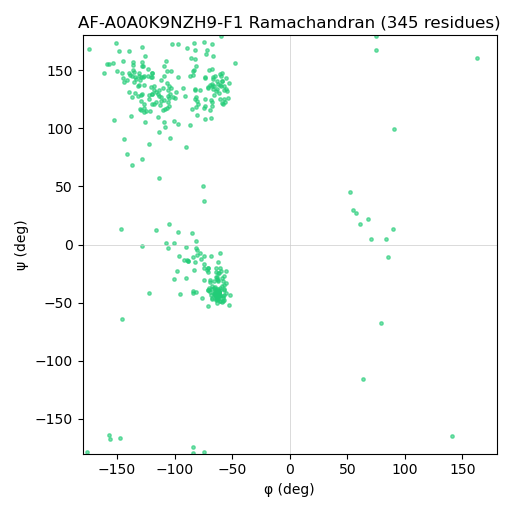01 1.00 98.31 249 SER A O 1
ATOM 1851 N N . ILE A 1 250 ? -5.368 -5.060 10.253 1.00 98.50 250 ILE A N 1
ATOM 1852 C CA . ILE A 1 250 ? -5.165 -5.727 11.544 1.00 98.50 250 ILE A CA 1
ATOM 1853 C C . ILE A 1 250 ? -4.014 -6.718 11.398 1.00 98.50 250 ILE A C 1
ATOM 1855 O O . ILE A 1 250 ? -4.124 -7.682 10.643 1.00 98.50 250 ILE A O 1
ATOM 1859 N N . LEU A 1 251 ? -2.925 -6.482 12.130 1.00 97.81 251 LEU A N 1
ATOM 1860 C CA . LEU A 1 251 ? -1.774 -7.374 12.206 1.00 97.81 251 LEU A CA 1
ATOM 1861 C C . LEU A 1 251 ? -1.593 -7.817 13.660 1.00 97.81 251 LEU A C 1
ATOM 1863 O O . LEU A 1 251 ? -1.417 -6.985 14.544 1.00 97.81 251 LEU A O 1
ATOM 1867 N N . ILE A 1 252 ? -1.647 -9.126 13.899 1.00 97.06 252 ILE A N 1
ATOM 1868 C CA . ILE A 1 252 ? -1.329 -9.736 15.192 1.00 97.06 252 ILE A CA 1
ATOM 1869 C C . ILE A 1 252 ? -0.003 -10.491 15.033 1.00 97.06 252 ILE A C 1
ATOM 1871 O O . ILE A 1 252 ? 0.014 -11.551 14.390 1.00 97.06 252 ILE A O 1
ATOM 1875 N N . PRO A 1 253 ? 1.112 -9.959 15.570 1.00 94.50 253 PRO A N 1
ATOM 1876 C CA . PRO A 1 253 ? 2.431 -10.553 15.373 1.00 94.50 253 PRO A CA 1
ATOM 1877 C C . PRO A 1 253 ? 2.586 -11.872 16.130 1.00 94.50 253 PRO A C 1
ATOM 1879 O O . PRO A 1 253 ? 3.454 -12.666 15.788 1.00 94.50 253 PRO A O 1
ATOM 1882 N N . GLU A 1 254 ? 1.757 -12.113 17.147 1.00 93.56 254 GLU A N 1
ATOM 1883 C CA . GLU A 1 254 ? 1.792 -13.333 17.943 1.00 93.56 254 GLU A CA 1
ATOM 1884 C C . GLU A 1 254 ? 0.406 -13.642 18.535 1.00 93.56 254 GLU A C 1
ATOM 1886 O O . GLU A 1 254 ? -0.064 -12.960 19.445 1.00 93.56 254 GLU A O 1
ATOM 1891 N N . LEU A 1 255 ? -0.275 -14.665 18.008 1.00 95.00 255 LEU A N 1
ATOM 1892 C CA . LEU A 1 255 ? -1.578 -15.132 18.489 1.00 95.00 255 LEU A CA 1
ATOM 1893 C C . LEU A 1 255 ? -1.430 -16.482 19.200 1.00 95.00 255 LEU A C 1
ATOM 1895 O O . LEU A 1 255 ? -1.388 -17.527 18.552 1.00 95.00 255 LEU A O 1
ATOM 1899 N N . THR A 1 256 ? -1.419 -16.462 20.533 1.00 91.31 256 THR A N 1
ATOM 1900 C CA . THR A 1 256 ? -1.287 -17.677 21.360 1.00 91.31 256 THR A CA 1
ATOM 1901 C C . THR A 1 256 ? -2.602 -18.432 21.552 1.00 91.31 256 THR A C 1
ATOM 1903 O O . THR A 1 256 ? -2.644 -19.659 21.519 1.00 91.31 256 THR A O 1
ATOM 1906 N N . SER A 1 257 ? -3.704 -17.710 21.762 1.00 92.12 257 SER A N 1
ATOM 1907 C CA . SER A 1 257 ? -5.028 -18.307 21.972 1.00 92.12 257 SER A CA 1
ATOM 1908 C C . SER A 1 257 ? -6.123 -17.438 21.375 1.00 92.12 257 SER A C 1
ATOM 1910 O O . SER A 1 257 ? -6.776 -17.830 20.405 1.00 92.12 257 SER A O 1
ATOM 1912 N N . ARG A 1 258 ? -6.291 -16.228 21.916 1.00 95.44 258 ARG A N 1
ATOM 1913 C CA . ARG A 1 258 ? -7.334 -15.290 21.512 1.00 95.44 258 ARG A CA 1
ATOM 1914 C C . ARG A 1 258 ? -6.815 -13.861 21.561 1.00 95.44 258 ARG A C 1
ATOM 1916 O O . ARG A 1 258 ? -6.155 -13.483 22.520 1.00 95.44 258 ARG A O 1
ATOM 1923 N N . ALA A 1 259 ? -7.195 -13.062 20.574 1.00 96.44 259 ALA A N 1
ATOM 1924 C CA . ALA A 1 259 ? -7.011 -11.616 20.578 1.00 96.44 259 ALA A CA 1
ATOM 1925 C C . ALA A 1 259 ? -8.329 -10.940 20.199 1.00 96.44 259 ALA A C 1
ATOM 1927 O O . ALA A 1 259 ? -9.130 -11.500 19.451 1.00 96.44 259 ALA A O 1
ATOM 1928 N N . SER A 1 260 ? -8.582 -9.754 20.744 1.00 97.25 260 SER A N 1
ATOM 1929 C CA . SER A 1 260 ? -9.767 -8.962 20.411 1.00 97.25 260 SER A CA 1
ATOM 1930 C C . SER A 1 260 ? -9.342 -7.546 20.067 1.00 97.25 260 SER A C 1
ATOM 1932 O O . SER A 1 260 ? -8.789 -6.836 20.906 1.00 97.25 260 SER A O 1
ATOM 1934 N N . ILE A 1 261 ? -9.593 -7.152 18.827 1.00 97.94 261 ILE A N 1
ATOM 1935 C CA . ILE A 1 261 ? -9.151 -5.886 18.259 1.00 97.94 261 ILE A CA 1
ATOM 1936 C C . ILE A 1 261 ? -10.375 -5.033 17.961 1.00 97.94 261 ILE A C 1
ATOM 1938 O O . ILE A 1 261 ? -11.328 -5.498 17.340 1.00 97.94 261 ILE A O 1
ATOM 1942 N N . TRP A 1 262 ? -10.361 -3.786 18.414 1.00 97.81 262 TRP A N 1
ATOM 1943 C CA . TRP A 1 262 ? -11.435 -2.842 18.149 1.00 97.81 262 TRP A CA 1
ATOM 1944 C C . TRP A 1 262 ? -11.102 -1.949 16.965 1.00 97.81 262 TRP A C 1
ATOM 1946 O O . TRP A 1 262 ? -9.962 -1.517 16.780 1.00 97.81 262 TRP A O 1
ATOM 1956 N N . ARG A 1 263 ? -12.128 -1.626 16.184 1.00 98.12 263 ARG A N 1
ATOM 1957 C CA . ARG A 1 263 ? -12.061 -0.619 15.132 1.00 98.12 263 ARG A CA 1
ATOM 1958 C C . ARG A 1 263 ? -13.282 0.278 15.187 1.00 98.12 263 ARG A C 1
ATOM 1960 O O . ARG A 1 263 ? -14.369 -0.154 15.568 1.00 98.12 263 ARG A O 1
ATOM 1967 N N . THR A 1 264 ? -13.086 1.526 14.794 1.00 98.31 264 THR A N 1
ATOM 1968 C CA . THR A 1 264 ? -14.143 2.522 14.654 1.00 98.31 264 THR A CA 1
ATOM 1969 C C . THR A 1 264 ? -14.140 3.021 13.222 1.00 98.31 264 THR A C 1
ATOM 1971 O O . THR A 1 264 ? -13.129 3.510 12.728 1.00 98.31 264 THR A O 1
ATOM 1974 N N . VAL A 1 265 ? -15.281 2.929 12.558 1.00 98.25 265 VAL A N 1
ATOM 1975 C CA . VAL A 1 265 ? -15.466 3.436 11.200 1.00 98.25 265 VAL A CA 1
ATOM 1976 C C . VAL A 1 265 ? -16.407 4.626 11.216 1.00 98.25 265 VAL A C 1
ATOM 1978 O O . VAL A 1 265 ? -17.395 4.656 11.954 1.00 98.25 265 VAL A O 1
ATOM 1981 N N . THR A 1 266 ? -16.090 5.611 10.386 1.00 97.81 266 THR A N 1
ATOM 1982 C CA . THR A 1 266 ? -16.948 6.759 10.107 1.00 97.81 266 THR A CA 1
ATOM 1983 C C . THR A 1 266 ? -17.557 6.570 8.728 1.00 97.81 266 THR A C 1
ATOM 1985 O O . THR A 1 266 ? -16.831 6.364 7.758 1.00 97.81 266 THR A O 1
ATOM 1988 N N . ASN A 1 267 ? -18.882 6.647 8.636 1.00 97.19 267 ASN A N 1
ATOM 1989 C CA . ASN A 1 267 ? -19.571 6.686 7.360 1.00 97.19 267 ASN A CA 1
ATOM 1990 C C . ASN A 1 267 ? -19.393 8.064 6.718 1.00 97.19 267 ASN A C 1
ATOM 1992 O O . ASN A 1 267 ? -19.843 9.077 7.261 1.00 97.19 267 ASN A O 1
ATOM 1996 N N . VAL A 1 268 ? -18.741 8.072 5.560 1.00 95.56 268 VAL A N 1
ATOM 1997 C CA . VAL A 1 268 ? -18.529 9.254 4.720 1.00 95.56 268 VAL A CA 1
ATOM 1998 C C . VAL A 1 268 ? -19.390 9.219 3.457 1.00 95.56 268 VAL A C 1
ATOM 2000 O O . VAL A 1 268 ? -19.346 10.154 2.665 1.00 95.56 268 VAL A O 1
ATOM 2003 N N . SER A 1 269 ? -20.222 8.185 3.287 1.00 86.31 269 SER A N 1
ATOM 2004 C CA . SER A 1 269 ? -21.297 8.171 2.297 1.00 86.31 269 SER A CA 1
ATOM 2005 C C . SER A 1 269 ? -22.565 8.862 2.826 1.00 86.31 269 SER A C 1
ATOM 2007 O O . SER A 1 269 ? -22.566 9.506 3.886 1.00 86.31 269 SER A O 1
ATOM 2009 N N . GLY A 1 270 ? -23.643 8.805 2.040 1.00 77.50 270 GLY A N 1
ATOM 2010 C CA . GLY A 1 270 ? -24.905 9.499 2.294 1.00 77.50 270 GLY A CA 1
ATOM 2011 C C . GLY A 1 270 ? -25.612 9.127 3.606 1.00 77.50 270 GLY A C 1
ATOM 2012 O O . GLY A 1 270 ? -25.151 8.320 4.418 1.00 77.50 270 GLY A O 1
ATOM 2013 N N . VAL A 1 271 ? -26.759 9.770 3.826 1.00 71.75 271 VAL A N 1
ATOM 2014 C CA . VAL A 1 271 ? -27.597 9.589 5.014 1.00 71.75 271 VAL A CA 1
ATOM 2015 C C . VAL A 1 271 ? -28.433 8.319 4.823 1.00 71.75 271 VAL A C 1
ATOM 2017 O O . VAL A 1 271 ? -29.317 8.305 3.977 1.00 71.75 271 VAL A O 1
ATOM 2020 N N . ASN A 1 272 ? -28.148 7.284 5.620 1.00 88.12 272 ASN A N 1
ATOM 2021 C CA . ASN A 1 272 ? -28.729 5.927 5.600 1.00 88.12 272 ASN A CA 1
ATOM 2022 C C . ASN A 1 272 ? -27.981 4.915 4.720 1.00 88.12 272 ASN A C 1
ATOM 2024 O O . ASN A 1 272 ? -28.183 4.839 3.512 1.00 88.12 272 ASN A O 1
ATOM 2028 N N . SER A 1 273 ? -27.155 4.089 5.359 1.00 94.31 273 SER A N 1
ATOM 2029 C CA . SER A 1 273 ? -26.458 2.967 4.724 1.00 94.31 273 SER A CA 1
ATOM 2030 C C . SER A 1 273 ? -26.327 1.800 5.699 1.00 94.31 273 SER A C 1
ATOM 2032 O O . SER A 1 273 ? -26.240 1.987 6.919 1.00 94.31 273 SER A O 1
ATOM 2034 N N . VAL A 1 274 ? -26.353 0.581 5.162 1.00 96.94 274 VAL A N 1
ATOM 2035 C CA . VAL A 1 274 ? -26.209 -0.656 5.931 1.00 96.94 274 VAL A CA 1
ATOM 2036 C C . VAL A 1 274 ? -25.087 -1.462 5.308 1.00 96.94 274 VAL A C 1
ATOM 2038 O O . VAL A 1 274 ? -25.194 -1.859 4.154 1.00 96.94 274 VAL A O 1
ATOM 2041 N N . TYR A 1 275 ? -24.032 -1.697 6.081 1.00 98.06 275 TYR A N 1
ATOM 2042 C CA . TYR A 1 275 ? -22.896 -2.497 5.648 1.00 98.06 275 TYR A CA 1
ATOM 2043 C C . TYR A 1 275 ? -22.956 -3.882 6.279 1.00 98.06 275 TYR A C 1
ATOM 2045 O O . TYR A 1 275 ? -23.158 -4.008 7.492 1.00 98.06 275 TYR A O 1
ATOM 2053 N N . TYR A 1 276 ? -22.726 -4.904 5.464 1.00 98.38 276 TYR A N 1
ATOM 2054 C CA . TYR A 1 276 ? -22.610 -6.296 5.876 1.00 98.38 276 TYR A CA 1
ATOM 2055 C C . TYR A 1 276 ? -21.142 -6.712 5.845 1.00 98.38 276 TYR A C 1
ATOM 2057 O O . TYR A 1 276 ? -20.416 -6.371 4.911 1.00 98.38 276 TYR A O 1
ATOM 2065 N N . ALA A 1 277 ? -20.701 -7.420 6.882 1.00 98.31 277 ALA A N 1
ATOM 2066 C CA . ALA A 1 277 ? -19.351 -7.957 6.933 1.00 98.31 277 ALA A CA 1
ATOM 2067 C C . ALA A 1 277 ? -19.242 -9.279 6.170 1.00 98.31 277 ALA A C 1
ATOM 2069 O O . ALA A 1 277 ? -20.018 -10.206 6.405 1.00 98.31 277 ALA A O 1
ATOM 2070 N N . ASN A 1 278 ? -18.195 -9.397 5.362 1.00 98.19 278 ASN A N 1
ATOM 2071 C CA . ASN A 1 278 ? -17.705 -10.646 4.803 1.00 98.19 278 ASN A CA 1
ATOM 2072 C C . ASN A 1 278 ? -16.272 -10.890 5.297 1.00 98.19 278 ASN A C 1
ATOM 2074 O O . ASN A 1 278 ? -15.445 -9.977 5.291 1.00 98.19 278 ASN A O 1
ATOM 2078 N N . VAL A 1 279 ? -15.978 -12.104 5.763 1.00 98.38 279 VAL A N 1
ATOM 2079 C CA . VAL A 1 279 ? -14.692 -12.436 6.387 1.00 98.38 279 VAL A CA 1
ATOM 2080 C C . VAL A 1 279 ? -14.065 -13.640 5.715 1.00 98.38 279 VAL A C 1
ATOM 2082 O O . VAL A 1 279 ? -14.576 -14.755 5.781 1.00 98.38 279 VAL A O 1
ATOM 2085 N N . GLU A 1 280 ? -12.875 -13.421 5.182 1.00 98.25 280 GLU A N 1
ATOM 2086 C CA . GLU A 1 280 ? -11.941 -14.459 4.788 1.00 98.25 280 GLU A CA 1
ATOM 2087 C C . GLU A 1 280 ? -10.933 -14.648 5.928 1.00 98.25 280 GLU A C 1
ATOM 2089 O O . GLU A 1 280 ? -10.053 -13.816 6.162 1.00 98.25 280 GLU A O 1
ATOM 2094 N N . SER A 1 281 ? -11.092 -15.725 6.699 1.00 98.06 281 SER A N 1
ATOM 2095 C CA . SER A 1 281 ? -10.235 -15.974 7.862 1.00 98.06 281 SER A CA 1
ATOM 2096 C C . SER A 1 281 ? -8.813 -16.372 7.438 1.00 98.06 281 SER A C 1
ATOM 2098 O O . SER A 1 281 ? -8.673 -17.255 6.590 1.00 98.06 281 SER A O 1
ATOM 2100 N N . PRO A 1 282 ? -7.757 -15.816 8.069 1.00 97.88 282 PRO A N 1
ATOM 2101 C CA . PRO A 1 282 ? -6.399 -16.310 7.882 1.00 97.88 282 PRO A CA 1
ATOM 2102 C C . PRO A 1 282 ? -6.282 -17.806 8.192 1.00 97.88 282 PRO A C 1
ATOM 2104 O O . PRO A 1 282 ? -6.915 -18.319 9.120 1.00 97.88 282 PRO A O 1
ATOM 2107 N N . ALA A 1 283 ? -5.455 -18.517 7.424 1.00 96.12 283 ALA A N 1
ATOM 2108 C CA . ALA A 1 283 ? -5.276 -19.958 7.580 1.00 96.12 283 ALA A CA 1
ATOM 2109 C C . ALA A 1 283 ? -4.901 -20.343 9.027 1.00 96.12 283 ALA A C 1
ATOM 2111 O O . ALA A 1 283 ? -3.925 -19.850 9.587 1.00 96.12 283 ALA A O 1
ATOM 2112 N N . GLY A 1 284 ? -5.670 -21.258 9.626 1.00 94.88 284 GLY A N 1
ATOM 2113 C CA . GLY A 1 284 ? -5.464 -21.706 11.009 1.00 94.88 284 GLY A CA 1
ATOM 2114 C C . GLY A 1 284 ? -6.083 -20.803 12.085 1.00 94.88 284 GLY A C 1
ATOM 2115 O O . GLY A 1 284 ? -5.917 -21.090 13.269 1.00 94.88 284 GLY A O 1
ATOM 2116 N N . VAL A 1 285 ? -6.825 -19.758 11.707 1.00 97.25 285 VAL A N 1
ATOM 2117 C CA . VAL A 1 285 ? -7.456 -18.798 12.626 1.00 97.25 285 VAL A CA 1
ATOM 2118 C C . VAL A 1 285 ? -8.969 -18.749 12.386 1.00 97.25 285 VAL A C 1
ATOM 2120 O O . VAL A 1 285 ? -9.438 -18.893 11.262 1.00 97.25 285 VAL A O 1
ATOM 2123 N N . ILE A 1 286 ? -9.751 -18.568 13.449 1.00 97.69 286 ILE A N 1
ATOM 2124 C CA . ILE A 1 286 ? -11.172 -18.197 13.379 1.00 97.69 286 ILE A CA 1
ATOM 2125 C C . ILE A 1 286 ? -11.267 -16.699 13.607 1.00 97.69 286 ILE A C 1
ATOM 2127 O O . ILE A 1 286 ? -10.709 -16.203 14.588 1.00 97.69 286 ILE A O 1
ATOM 2131 N N . VAL A 1 287 ? -11.997 -16.006 12.738 1.00 98.38 287 VAL A N 1
ATOM 2132 C CA . VAL A 1 287 ? -12.283 -14.580 12.879 1.00 98.38 287 VAL A CA 1
ATOM 2133 C C . VAL A 1 287 ? -13.786 -14.379 13.059 1.00 98.38 287 VAL A C 1
ATOM 2135 O O . VAL A 1 287 ? -14.578 -14.799 12.220 1.00 98.38 287 VAL A O 1
ATOM 2138 N N . GLU A 1 288 ? -14.175 -13.738 14.158 1.00 97.81 288 GLU A N 1
ATOM 2139 C CA . GLU A 1 288 ? -15.565 -13.410 14.495 1.00 97.81 288 GLU A CA 1
ATOM 2140 C C . GLU A 1 288 ? -15.729 -11.888 14.616 1.00 97.81 288 GLU A C 1
ATOM 2142 O O . GLU A 1 288 ? -14.831 -11.198 15.106 1.00 97.81 288 GLU A O 1
ATOM 2147 N N . LEU A 1 289 ? -16.881 -11.361 14.196 1.00 97.19 289 LEU A N 1
ATOM 2148 C CA . LEU A 1 289 ? -17.180 -9.926 14.181 1.00 97.19 289 LEU A CA 1
ATOM 2149 C C . LEU A 1 289 ? -18.395 -9.581 15.030 1.00 97.19 289 LEU A C 1
ATOM 2151 O O . LEU A 1 289 ? -19.437 -10.226 14.923 1.00 97.19 289 LEU A O 1
ATOM 2155 N N . PHE A 1 290 ? -18.274 -8.509 15.813 1.00 97.56 290 PHE A N 1
ATOM 2156 C CA . PHE A 1 290 ? -19.338 -8.026 16.687 1.00 97.56 290 PHE A CA 1
ATOM 2157 C C . PHE A 1 290 ? -19.454 -6.491 16.631 1.00 97.56 290 PHE A C 1
ATOM 2159 O O . PHE A 1 290 ? -18.569 -5.804 17.147 1.00 97.56 290 PHE A O 1
ATOM 2166 N N . PRO A 1 291 ? -20.531 -5.926 16.050 1.00 98.06 291 PRO A N 1
ATOM 2167 C CA . PRO A 1 291 ? -21.553 -6.598 15.236 1.00 98.06 291 PRO A CA 1
ATOM 2168 C C . PRO A 1 291 ? -21.020 -6.994 13.845 1.00 98.06 291 PRO A C 1
ATOM 2170 O O . PRO A 1 291 ? -20.006 -6.469 13.393 1.00 98.06 291 PRO A O 1
ATOM 2173 N N . SER A 1 292 ? -21.732 -7.882 13.143 1.00 97.44 292 SER A N 1
ATOM 2174 C CA . SER A 1 292 ? -21.480 -8.227 11.729 1.00 97.44 292 SER A CA 1
ATOM 2175 C C . SER A 1 292 ? -22.246 -7.345 10.730 1.00 97.44 292 SER A C 1
ATOM 2177 O O . SER A 1 292 ? -22.094 -7.502 9.520 1.00 97.44 292 SER A O 1
ATOM 2179 N N . VAL A 1 293 ? -23.072 -6.417 11.226 1.00 98.19 293 VAL A N 1
ATOM 2180 C CA . VAL A 1 293 ? -23.847 -5.458 10.428 1.00 98.19 293 VAL A CA 1
ATOM 2181 C C . VAL A 1 293 ? -23.723 -4.075 11.055 1.00 98.19 293 VAL A C 1
ATOM 2183 O O . VAL A 1 293 ? -23.967 -3.916 12.252 1.00 98.19 293 VAL A O 1
ATOM 2186 N N . LEU A 1 294 ? -23.389 -3.071 10.247 1.00 97.56 294 LEU A N 1
ATOM 2187 C CA . LEU A 1 294 ? -23.271 -1.676 10.671 1.00 97.56 294 LEU A CA 1
ATOM 2188 C C . LEU A 1 294 ? -24.364 -0.839 10.011 1.00 97.56 294 LEU A C 1
ATOM 2190 O O . LEU A 1 294 ? -24.423 -0.746 8.788 1.00 97.56 294 LEU A O 1
ATOM 2194 N N . LYS A 1 295 ? -25.221 -0.205 10.820 1.00 96.75 295 LYS A N 1
ATOM 2195 C CA . LYS A 1 295 ? -26.324 0.647 10.340 1.00 96.75 295 LYS A CA 1
ATOM 2196 C C . LYS A 1 295 ? -26.057 2.117 10.638 1.00 96.75 295 LYS A C 1
ATOM 2198 O O . LYS A 1 295 ? -25.989 2.502 11.800 1.00 96.75 295 LYS A O 1
ATOM 2203 N N . PHE A 1 296 ? -25.913 2.929 9.602 1.00 96.62 296 PHE A N 1
ATOM 2204 C CA . PHE A 1 296 ? -25.692 4.368 9.722 1.00 96.62 296 PHE A CA 1
ATOM 2205 C C . PHE A 1 296 ? -26.951 5.130 9.332 1.00 96.62 296 PHE A C 1
ATOM 2207 O O . PHE A 1 296 ? -27.711 4.680 8.479 1.00 96.62 296 PHE A O 1
ATOM 2214 N N . ASN A 1 297 ? -27.155 6.295 9.935 1.00 93.75 297 ASN A N 1
ATOM 2215 C CA . ASN A 1 297 ? -28.251 7.210 9.618 1.00 93.75 297 ASN A CA 1
ATOM 2216 C C . ASN A 1 297 ? -27.793 8.668 9.836 1.00 93.75 297 ASN A C 1
ATOM 2218 O O . ASN A 1 297 ? -26.592 8.930 9.942 1.00 93.75 297 ASN A O 1
ATOM 2222 N N . SER A 1 298 ? -28.722 9.628 9.872 1.00 89.62 298 SER A N 1
ATOM 2223 C CA . SER A 1 298 ? -28.398 11.051 10.069 1.00 89.62 298 SER A CA 1
ATOM 2224 C C . SER A 1 298 ? -27.744 11.361 11.417 1.00 89.62 298 SER A C 1
ATOM 2226 O O . SER A 1 298 ? -26.964 12.306 11.495 1.00 89.62 298 SER A O 1
ATOM 2228 N N . THR A 1 299 ? -28.020 10.579 12.462 1.00 89.56 299 THR A N 1
ATOM 2229 C CA . THR A 1 299 ? -27.491 10.796 13.818 1.00 89.56 299 THR A CA 1
ATOM 2230 C C . THR A 1 299 ? -26.305 9.886 14.141 1.00 89.56 299 THR A C 1
ATOM 2232 O O . THR A 1 299 ? -25.403 10.274 14.880 1.00 89.56 299 THR A O 1
ATOM 2235 N N . VAL A 1 300 ? -26.252 8.692 13.547 1.00 92.50 300 VAL A N 1
ATOM 2236 C CA . VAL A 1 300 ? -25.199 7.693 13.754 1.00 92.50 300 VAL A CA 1
ATOM 2237 C C . VAL A 1 300 ? -24.263 7.687 12.550 1.00 92.50 300 VAL A C 1
ATOM 2239 O O . VAL A 1 300 ? -24.484 6.976 11.569 1.00 92.50 300 VAL A O 1
ATOM 2242 N N . ARG A 1 301 ? -23.196 8.490 12.636 1.00 93.88 301 ARG A N 1
ATOM 2243 C CA . ARG A 1 301 ? -22.139 8.578 11.608 1.00 93.88 301 ARG A CA 1
ATOM 2244 C C . ARG A 1 301 ? -20.903 7.742 11.932 1.00 93.88 301 ARG A C 1
ATOM 2246 O O . ARG A 1 301 ? -20.174 7.378 11.019 1.00 93.88 301 ARG A O 1
ATOM 2253 N N . LYS A 1 302 ? -20.666 7.420 13.206 1.00 96.44 302 LYS A N 1
ATOM 2254 C CA . LYS A 1 302 ? -19.534 6.601 13.662 1.00 96.44 302 LYS A CA 1
ATOM 2255 C C . LYS A 1 302 ? -20.048 5.338 14.327 1.00 96.44 302 LYS A C 1
ATOM 2257 O O . LYS A 1 302 ? -20.971 5.411 15.133 1.00 96.44 302 LYS A O 1
ATOM 2262 N N . GLN A 1 303 ? -19.439 4.202 14.016 1.00 97.25 303 GLN A N 1
ATOM 2263 C CA . GLN A 1 303 ? -19.736 2.940 14.685 1.00 97.25 303 GLN A CA 1
ATOM 2264 C C . GLN A 1 303 ? -18.463 2.176 14.997 1.00 97.25 303 GLN A C 1
ATOM 2266 O O . GLN A 1 303 ? -17.491 2.201 14.243 1.00 97.25 303 GLN A O 1
ATOM 2271 N N . LYS A 1 304 ? -18.499 1.490 16.135 1.00 97.88 304 LYS A N 1
ATOM 2272 C CA . LYS A 1 304 ? -17.410 0.670 16.640 1.00 97.88 304 LYS A CA 1
ATOM 2273 C C . LYS A 1 304 ? -17.774 -0.801 16.478 1.00 97.88 304 LYS A C 1
ATOM 2275 O O . LYS A 1 304 ? -18.909 -1.182 16.750 1.00 97.88 304 LYS A O 1
ATOM 2280 N N . PHE A 1 305 ? -16.808 -1.612 16.070 1.00 98.44 305 PHE A N 1
ATOM 2281 C CA . PHE A 1 305 ? -16.943 -3.061 15.996 1.00 98.44 305 PHE A CA 1
ATOM 2282 C C . PHE A 1 305 ? -15.698 -3.749 16.549 1.00 98.44 305 PHE A C 1
ATOM 2284 O O . PHE A 1 305 ? -14.608 -3.171 16.613 1.00 98.44 305 PHE A O 1
ATOM 2291 N N . GLN A 1 306 ? -15.880 -4.991 16.973 1.00 98.50 306 GLN A N 1
ATOM 2292 C CA . GLN A 1 306 ? -14.835 -5.848 17.499 1.00 98.50 306 GLN A CA 1
ATOM 2293 C C . GLN A 1 306 ? -14.546 -6.980 16.521 1.00 98.50 306 GLN A C 1
ATOM 2295 O O . GLN A 1 306 ? -15.470 -7.638 16.044 1.00 98.50 306 GLN A O 1
ATOM 2300 N N . VAL A 1 307 ? -13.262 -7.232 16.284 1.00 98.56 307 VAL A N 1
ATOM 2301 C CA . VAL A 1 307 ? -12.749 -8.387 15.547 1.00 98.56 307 VAL A CA 1
ATOM 2302 C C . VAL A 1 307 ? -12.072 -9.321 16.541 1.00 98.56 307 VAL A C 1
ATOM 2304 O O . VAL A 1 307 ? -11.091 -8.951 17.190 1.00 98.56 307 VAL A O 1
ATOM 2307 N N . VAL A 1 308 ? -12.608 -10.526 16.693 1.00 98.44 308 VAL A N 1
ATOM 2308 C CA . VAL A 1 308 ? -12.096 -11.541 17.614 1.00 98.44 308 VAL A CA 1
ATOM 2309 C C . VAL A 1 308 ? -11.380 -12.616 16.813 1.00 98.44 308 VAL A C 1
ATOM 2311 O O . VAL A 1 308 ? -11.977 -13.260 15.959 1.00 98.44 308 VAL A O 1
ATOM 2314 N N . PHE A 1 309 ? -10.110 -12.838 17.132 1.00 98.25 309 PHE A N 1
ATOM 2315 C CA . PHE A 1 309 ? -9.271 -13.865 16.526 1.00 98.25 309 PHE A CA 1
ATOM 2316 C C . PHE A 1 309 ? -9.090 -15.006 17.513 1.00 98.25 309 PHE A C 1
ATOM 2318 O O . PHE A 1 309 ? -8.770 -14.760 18.678 1.00 98.25 309 PHE A O 1
ATOM 2325 N N . ARG A 1 310 ? -9.260 -16.249 17.061 1.00 97.06 310 ARG A N 1
ATOM 2326 C CA . ARG A 1 310 ? -8.975 -17.451 17.855 1.00 97.06 310 ARG A CA 1
ATOM 2327 C C . ARG A 1 310 ? -8.088 -18.397 17.065 1.00 97.06 310 ARG A C 1
ATOM 2329 O O . ARG A 1 310 ? -8.417 -18.740 15.930 1.00 97.06 310 ARG A O 1
ATOM 2336 N N . SER A 1 311 ? -6.987 -18.837 17.660 1.00 94.75 311 SER A N 1
ATOM 2337 C CA . SER A 1 311 ? -6.130 -19.833 17.021 1.00 94.75 311 SER A CA 1
ATOM 2338 C C . SER A 1 311 ? -6.814 -21.204 17.009 1.00 94.75 311 SER A C 1
ATOM 2340 O O . SER A 1 311 ? -7.355 -21.641 18.025 1.00 94.75 311 SER A O 1
ATOM 2342 N N . ARG A 1 312 ? -6.769 -21.905 15.871 1.00 92.56 312 ARG A N 1
ATOM 2343 C CA . ARG A 1 312 ? -7.140 -23.330 15.770 1.00 92.56 312 ARG A CA 1
ATOM 2344 C C . ARG A 1 312 ? -5.961 -24.260 16.035 1.00 92.56 312 ARG A C 1
ATOM 2346 O O . ARG A 1 312 ? -6.155 -25.462 16.188 1.00 92.56 312 ARG A O 1
ATOM 2353 N N . LEU A 1 313 ? -4.746 -23.719 16.044 1.00 87.88 313 LEU A N 1
ATOM 2354 C CA . LEU A 1 313 ? -3.507 -24.481 16.101 1.00 87.88 313 LEU A CA 1
ATOM 2355 C C . LEU A 1 313 ? -2.717 -24.109 17.360 1.00 87.88 313 LEU A C 1
ATOM 2357 O O . LEU A 1 313 ? -2.737 -22.967 17.810 1.00 87.88 313 LEU A O 1
ATOM 2361 N N . LYS A 1 314 ? -1.987 -25.074 17.916 1.00 85.19 314 LYS A N 1
ATOM 2362 C CA . LYS A 1 314 ? -1.059 -24.865 19.039 1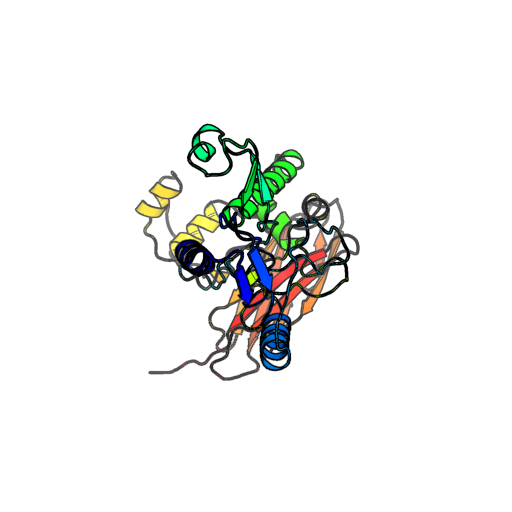.00 85.19 314 LYS A CA 1
ATOM 2363 C C . LYS A 1 314 ? 0.376 -25.097 18.573 1.00 85.19 314 LYS A C 1
ATOM 2365 O O . LYS A 1 314 ? 1.055 -25.992 19.063 1.00 85.19 314 LYS A O 1
ATOM 2370 N N . VAL A 1 315 ? 0.796 -24.355 17.553 1.00 86.62 315 VAL A N 1
ATOM 2371 C CA . VAL A 1 315 ? 2.114 -24.500 16.915 1.00 86.62 315 VAL A CA 1
ATOM 2372 C C . VAL A 1 315 ? 2.726 -23.130 16.681 1.00 86.62 315 VAL A C 1
ATOM 2374 O O . VAL A 1 315 ? 1.986 -22.179 16.440 1.00 86.62 315 VAL A O 1
ATOM 2377 N N . GLN A 1 316 ? 4.058 -23.034 16.695 1.00 88.38 316 GLN A N 1
ATOM 2378 C CA . GLN A 1 316 ? 4.729 -21.835 16.200 1.00 88.38 316 GLN A CA 1
ATOM 2379 C C . GLN A 1 316 ? 4.543 -21.757 14.684 1.00 88.38 316 GLN A C 1
ATOM 2381 O O . GLN A 1 316 ? 5.074 -22.572 13.930 1.00 88.38 316 GLN A O 1
ATOM 2386 N N . GLY A 1 317 ? 3.723 -20.808 14.250 1.00 87.25 317 GLY A N 1
ATOM 2387 C CA . GLY A 1 317 ? 3.311 -20.648 12.870 1.00 87.25 317 GLY A CA 1
ATOM 2388 C C . GLY A 1 317 ? 4.128 -19.612 12.106 1.00 87.25 317 GLY A C 1
ATOM 2389 O O . GLY A 1 317 ? 4.921 -18.839 12.647 1.00 87.25 317 GLY A O 1
ATOM 2390 N N . ARG A 1 318 ? 3.867 -19.577 10.801 1.00 92.12 318 ARG A N 1
ATOM 2391 C CA . ARG A 1 318 ? 4.201 -18.455 9.918 1.00 92.12 318 ARG A CA 1
ATOM 2392 C C . ARG A 1 318 ? 3.052 -17.448 9.896 1.00 92.12 318 ARG A C 1
ATOM 2394 O O . ARG A 1 318 ? 1.952 -17.749 10.363 1.00 92.12 318 ARG A O 1
ATOM 2401 N N . TYR A 1 319 ? 3.298 -16.276 9.319 1.00 96.19 319 TYR A N 1
ATOM 2402 C CA . TYR A 1 319 ? 2.213 -15.355 9.003 1.00 96.19 319 TYR A CA 1
ATOM 2403 C C . TYR A 1 319 ? 1.224 -16.001 8.030 1.00 96.19 319 TYR A C 1
ATOM 2405 O O . TYR A 1 319 ? 1.604 -16.679 7.074 1.00 96.19 319 TYR A O 1
ATOM 2413 N N . SER A 1 320 ? -0.049 -15.783 8.319 1.00 96.94 320 SER A N 1
ATOM 2414 C CA . SER A 1 320 ? -1.202 -16.159 7.517 1.00 96.94 320 SER A CA 1
ATOM 2415 C C . SER A 1 320 ? -2.007 -14.900 7.214 1.00 96.94 320 SER A C 1
ATOM 2417 O O . SER A 1 320 ? -1.983 -13.937 7.989 1.00 96.94 320 SER A O 1
ATOM 2419 N N . PHE A 1 321 ? -2.704 -14.907 6.083 1.00 97.94 321 PHE A N 1
ATOM 2420 C CA . PHE A 1 321 ? -3.369 -13.729 5.541 1.00 97.94 321 PHE A CA 1
ATOM 2421 C C . PHE A 1 321 ? -4.839 -14.027 5.274 1.00 97.94 321 PHE A C 1
ATOM 2423 O O . PHE A 1 321 ? -5.187 -15.142 4.895 1.00 97.94 321 PHE A O 1
ATOM 2430 N N . GLY A 1 322 ? -5.674 -13.019 5.479 1.00 98.06 322 GLY A N 1
ATOM 2431 C CA . GLY A 1 322 ? -7.100 -13.029 5.197 1.00 98.06 322 GLY A CA 1
ATOM 2432 C C . GLY A 1 322 ? -7.603 -11.605 4.991 1.00 98.06 322 GLY A C 1
ATOM 2433 O O . GLY A 1 322 ? -6.817 -10.657 4.864 1.00 98.06 322 GLY A O 1
ATOM 2434 N N . SER A 1 323 ? -8.918 -11.430 4.976 1.00 98.25 323 SER A N 1
ATOM 2435 C CA . SER A 1 323 ? -9.531 -10.123 4.775 1.00 98.25 323 SER A CA 1
ATOM 2436 C C . SER A 1 323 ? -10.878 -9.987 5.478 1.00 98.25 323 SER A C 1
ATOM 2438 O O . SER A 1 323 ? -11.608 -10.954 5.675 1.00 98.25 323 SER A O 1
ATOM 2440 N N . LEU A 1 324 ? -11.191 -8.762 5.883 1.00 98.56 324 LEU A N 1
ATOM 2441 C CA . LEU A 1 324 ? -12.521 -8.326 6.288 1.00 98.56 324 LEU A CA 1
ATOM 2442 C C . LEU A 1 324 ? -12.997 -7.313 5.257 1.00 98.56 324 LEU A C 1
ATOM 2444 O O . LEU A 1 324 ? -12.299 -6.338 4.992 1.00 98.56 324 LEU A O 1
ATOM 2448 N N . VAL A 1 325 ? -14.179 -7.523 4.701 1.00 98.56 325 VAL A N 1
ATOM 2449 C CA . VAL A 1 325 ? -14.807 -6.611 3.753 1.00 98.56 325 VAL A CA 1
ATOM 2450 C C . VAL A 1 325 ? -16.137 -6.133 4.319 1.00 98.56 325 VAL A C 1
ATOM 2452 O O . VAL A 1 325 ? -16.948 -6.945 4.755 1.00 98.56 325 VAL A O 1
ATOM 2455 N N . TRP A 1 326 ? -16.357 -4.821 4.327 1.00 98.50 326 TRP A N 1
ATOM 2456 C CA . TRP A 1 326 ? -17.676 -4.235 4.560 1.00 98.50 326 TRP A CA 1
ATOM 2457 C C . TRP A 1 326 ? -18.286 -3.803 3.233 1.00 98.50 326 TRP A C 1
ATOM 2459 O O . TRP A 1 326 ? -17.663 -3.034 2.501 1.00 98.50 326 TRP A O 1
ATOM 2469 N N . GLU A 1 327 ? -19.507 -4.254 2.955 1.00 97.44 327 GLU A N 1
ATOM 2470 C CA . GLU A 1 327 ? -20.200 -3.974 1.693 1.00 97.44 327 GLU A CA 1
ATOM 2471 C C . GLU A 1 327 ? -21.624 -3.474 1.940 1.00 97.44 327 GLU A C 1
ATOM 2473 O O . GLU A 1 327 ? -22.340 -4.020 2.780 1.00 97.44 327 GLU A O 1
ATOM 2478 N N . ASP A 1 328 ? -22.046 -2.450 1.196 1.00 96.06 328 ASP A N 1
ATOM 2479 C CA . ASP A 1 328 ? -23.424 -1.922 1.198 1.00 96.06 328 ASP A CA 1
ATOM 2480 C C . ASP A 1 328 ? -24.126 -2.081 -0.169 1.00 96.06 328 ASP A C 1
ATOM 2482 O O . ASP A 1 328 ? -25.170 -1.479 -0.418 1.00 96.06 328 ASP A O 1
ATOM 2486 N N . GLY A 1 329 ? -23.536 -2.874 -1.072 1.00 93.88 329 GLY A N 1
ATOM 2487 C CA . GLY A 1 329 ? -23.976 -3.051 -2.460 1.00 93.88 329 GLY A CA 1
ATOM 2488 C C . GLY A 1 329 ? -23.435 -2.003 -3.442 1.00 93.88 329 GLY A C 1
ATOM 2489 O O . GLY A 1 329 ? -23.562 -2.194 -4.650 1.00 93.88 329 GLY A O 1
ATOM 2490 N N . LYS A 1 330 ? -22.806 -0.923 -2.955 1.00 94.38 330 LYS A N 1
ATOM 2491 C CA . LYS A 1 330 ? -22.166 0.113 -3.783 1.00 94.38 330 LYS A CA 1
ATOM 2492 C C . LYS A 1 330 ? -20.682 0.291 -3.464 1.00 94.38 330 LYS A C 1
ATOM 2494 O O . LYS A 1 330 ? -19.880 0.485 -4.371 1.00 94.38 330 LYS A O 1
ATOM 2499 N N . HIS A 1 331 ? -20.332 0.269 -2.189 1.00 97.00 331 HIS A N 1
ATOM 2500 C CA . HIS A 1 331 ? -18.985 0.461 -1.683 1.00 97.00 331 HIS A CA 1
ATOM 2501 C C . HIS A 1 331 ? -18.448 -0.862 -1.144 1.00 97.00 331 HIS A C 1
ATOM 2503 O O . HIS A 1 331 ? -19.185 -1.648 -0.547 1.00 97.00 331 HIS A O 1
ATOM 2509 N N . VAL A 1 332 ? -17.146 -1.065 -1.321 1.00 97.44 332 VAL A N 1
ATOM 2510 C CA . VAL A 1 332 ? -16.398 -2.216 -0.815 1.00 97.44 332 VAL A CA 1
ATOM 2511 C C . VAL A 1 332 ? -15.246 -1.671 0.020 1.00 97.44 332 VAL A C 1
ATOM 2513 O O . VAL A 1 332 ? -14.370 -0.980 -0.496 1.00 97.44 332 VAL A O 1
ATOM 2516 N N . VAL A 1 333 ? -15.260 -1.950 1.323 1.00 98.44 333 VAL A N 1
ATOM 2517 C CA . VAL A 1 333 ? -14.254 -1.455 2.274 1.00 98.44 333 VAL A CA 1
ATOM 2518 C C . VAL A 1 333 ? -13.455 -2.639 2.789 1.00 98.44 333 VAL A C 1
ATOM 2520 O O . VAL A 1 333 ? -13.881 -3.338 3.711 1.00 98.44 333 VAL A O 1
ATOM 2523 N N . ARG A 1 334 ? -12.295 -2.880 2.178 1.00 98.50 334 ARG A N 1
ATOM 2524 C CA . ARG A 1 334 ? -11.451 -4.040 2.468 1.00 98.50 334 ARG A CA 1
ATOM 2525 C C . ARG A 1 334 ? -10.393 -3.725 3.526 1.00 98.50 334 ARG A C 1
ATOM 2527 O O . ARG A 1 334 ? -9.695 -2.722 3.456 1.00 98.50 334 ARG A O 1
ATOM 2534 N N . VAL A 1 335 ? -10.230 -4.630 4.482 1.00 98.62 335 VAL A N 1
ATOM 2535 C CA . VAL A 1 335 ? -9.268 -4.560 5.586 1.00 98.62 335 VAL A CA 1
ATOM 2536 C C . VAL A 1 335 ? -8.439 -5.848 5.583 1.00 98.62 335 VAL A C 1
ATOM 2538 O O . VAL A 1 335 ? -8.994 -6.921 5.827 1.00 98.62 335 VAL A O 1
ATOM 2541 N N . PRO A 1 336 ? -7.124 -5.800 5.310 1.00 98.50 336 PRO A N 1
ATOM 2542 C CA . PRO A 1 336 ? -6.280 -6.983 5.378 1.00 98.50 336 PRO A CA 1
ATOM 2543 C C . PRO A 1 336 ? -6.114 -7.451 6.830 1.00 98.50 336 PRO A C 1
ATOM 2545 O O . PRO A 1 336 ? -5.889 -6.647 7.743 1.00 98.50 336 PRO A O 1
ATOM 2548 N N . LEU A 1 337 ? -6.208 -8.767 7.020 1.00 98.75 337 LEU A N 1
ATOM 2549 C CA . LEU A 1 337 ? -6.014 -9.453 8.295 1.00 98.75 337 LEU A CA 1
ATOM 2550 C C . LEU A 1 337 ? -4.730 -10.280 8.211 1.00 98.75 337 LEU A C 1
ATOM 2552 O O . LEU A 1 337 ? -4.595 -11.119 7.323 1.00 98.75 337 LEU A O 1
ATOM 2556 N N . ILE A 1 338 ? -3.791 -10.049 9.123 1.00 98.50 338 ILE A N 1
ATOM 2557 C CA . ILE A 1 338 ? -2.483 -10.704 9.137 1.00 98.50 338 ILE A CA 1
ATOM 2558 C C . ILE A 1 338 ? -2.240 -11.269 10.528 1.00 98.50 338 ILE A C 1
ATOM 2560 O O . ILE A 1 338 ? -2.285 -10.543 11.518 1.00 98.50 338 ILE A O 1
ATOM 2564 N N . VAL A 1 339 ? -1.986 -12.570 10.624 1.00 97.81 339 VAL A N 1
ATOM 2565 C CA . VAL A 1 339 ? -1.824 -13.237 11.920 1.00 97.81 339 VAL A CA 1
ATOM 2566 C C . VAL A 1 339 ? -0.694 -14.244 11.855 1.00 97.81 339 VAL A C 1
ATOM 2568 O O . VAL A 1 339 ? -0.669 -15.091 10.960 1.00 97.81 339 VAL A O 1
ATOM 2571 N N . ARG A 1 340 ? 0.208 -14.203 12.835 1.00 96.31 340 ARG A N 1
ATOM 2572 C CA . ARG A 1 340 ? 1.132 -15.304 13.118 1.00 96.31 340 ARG A CA 1
ATOM 2573 C C . ARG A 1 340 ? 0.684 -16.005 14.393 1.00 96.31 340 ARG A C 1
ATOM 2575 O O . ARG A 1 340 ? 0.623 -15.394 15.453 1.00 96.31 340 ARG A O 1
ATOM 2582 N N . ILE A 1 341 ? 0.332 -17.280 14.272 1.00 93.88 341 ILE A N 1
ATOM 2583 C CA . ILE A 1 341 ? 0.024 -18.131 15.425 1.00 93.88 341 ILE A CA 1
ATOM 2584 C C . ILE A 1 341 ? 1.333 -18.465 16.134 1.00 93.88 341 ILE A C 1
ATOM 2586 O O . ILE A 1 341 ? 2.333 -18.725 15.461 1.00 93.88 341 ILE A O 1
ATOM 2590 N N . GLY A 1 342 ? 1.306 -18.561 17.455 1.00 88.56 342 GLY A N 1
ATOM 2591 C CA . GLY A 1 342 ? 2.364 -19.279 18.145 1.00 88.56 342 GLY A CA 1
ATOM 2592 C C . GLY A 1 342 ? 1.978 -19.789 19.508 1.00 88.56 342 GLY A C 1
ATOM 2593 O O . GLY A 1 342 ? 0.800 -19.976 19.816 1.00 88.56 342 GLY A O 1
ATOM 2594 N N . ILE A 1 343 ? 2.996 -20.141 20.281 1.00 82.38 343 ILE A N 1
ATOM 2595 C CA . ILE A 1 343 ? 2.848 -20.910 21.513 1.00 82.38 343 ILE A CA 1
ATOM 2596 C C . ILE A 1 343 ? 3.389 -20.132 22.703 1.00 82.38 343 ILE A C 1
ATOM 2598 O O . ILE A 1 343 ? 4.408 -19.451 22.617 1.00 82.38 343 ILE A O 1
ATOM 2602 N N . THR A 1 344 ? 2.727 -20.273 23.849 1.00 70.44 344 THR A N 1
ATOM 2603 C CA . THR A 1 344 ? 3.306 -19.835 25.117 1.00 70.44 344 THR A CA 1
ATOM 2604 C C . THR A 1 344 ? 4.395 -20.829 25.498 1.00 70.44 344 THR A C 1
ATOM 2606 O O . THR A 1 344 ? 4.094 -21.964 25.867 1.00 70.44 344 THR A O 1
ATOM 2609 N N . ILE A 1 345 ? 5.656 -20.420 25.393 1.00 59.38 345 ILE A N 1
ATOM 2610 C CA . ILE A 1 345 ? 6.768 -21.164 25.981 1.00 59.38 345 ILE A CA 1
ATOM 2611 C C . ILE A 1 345 ? 6.878 -20.674 27.424 1.00 59.38 345 ILE A C 1
ATOM 2613 O O . ILE A 1 345 ? 7.329 -19.557 27.667 1.00 59.38 345 ILE A O 1
ATOM 2617 N N . SER A 1 346 ? 6.398 -21.473 28.376 1.00 52.19 346 SER A N 1
ATOM 2618 C CA . SER A 1 346 ? 6.726 -21.255 29.786 1.00 52.19 346 SER A CA 1
ATOM 2619 C C . SER A 1 346 ? 8.208 -21.587 29.961 1.00 52.19 346 SER A C 1
ATOM 2621 O O . SER A 1 346 ? 8.598 -22.723 29.690 1.00 52.19 346 SER A O 1
ATOM 2623 N N . ALA A 1 347 ? 9.015 -20.587 30.319 1.00 43.56 347 ALA A N 1
ATOM 2624 C CA . ALA A 1 347 ? 10.417 -20.772 30.693 1.00 43.56 347 ALA A CA 1
ATOM 2625 C C . ALA A 1 347 ? 10.538 -21.412 32.079 1.00 43.56 347 ALA A C 1
ATOM 2627 O O . ALA A 1 347 ? 9.677 -21.099 32.938 1.00 43.56 347 ALA A O 1
#

Sequence (347 aa):
MTLVAASTVTKAHGAGVIFAKFPTKDVSLPLGIHAIVVDFEVGTALLHYIGITRKPVVKFGSTKTIVGGIMSPEVAYFSSRGPSSISPSILKPDVAAPGVNILASWSPVSSASTKHGPFNFKLESGTSMACPHIAAVAAIIKSAHPDWSPAAVKSAIITTASVKDEYDQILVAQGAPYKQGDPFDYGGGHVDLNTATHPGLVFDMSIHDHIQFLCSMGYNNSAISHMTRQNPTECAHHRVSEEQLNLPSILIPELTSRASIWRTVTNVSGVNSVYYANVESPAGVIVELFPSVLKFNSTVRKQKFQVVFRSRLKVQGRYSFGSLVWEDGKHVVRVPLIVRIGITISA

Nearest PDB structures (foldseek):
  7eox-assembly2_B  TM=9.028E-01  e=1.098E-32  Euphorbia resinifera
  3i74-assembly1_A  TM=8.256E-01  e=1.190E-28  Solanum lycopersicum
  3vta-assembly2_B  TM=8.606E-01  e=7.060E-24  Cucumis melo
  4yn3-assembly3_A  TM=8.382E-01  e=6.252E-24  Cucumis melo
  3vta-assembly1_A  TM=8.352E-01  e=7.971E-24  Cucumis melo

pLDDT: mean 91.38, std 8.97, range [43.56, 98.81]

Radius of gyration: 24.83 Å; Cα contacts (8 Å, |Δi|>4): 660; chains: 1; bounding box: 66×47×70 Å

Secondary structure (DSSP, 8-state):
-HHHHHHHHHHTT-SEEEEE-S--SPPPPP-SSEEEEE-HHHHHHHHHHHHH-SS----PPPP----SSS---EE-TTS--SS-SS-TTS-S---B---SSEEEE--HHHHTTSTT---SEEEE-SHHHHHHHHHHHHHHHHHH-TT--HHHHHHHHHHT-BSB-TTSPBPEE-SSS-EE--HHHHTT-B--HHHHTS-SEE----HHHHHHHHHHTT--HHHHHHHHT-SS----SSPPPGGGS--S-EEEEEESSEEEEEEEEEE-S-S-EEEEEEEEPPTTEEEEEESSEEEE-SS--EEEEEEEEEES--S-PPEEEEEEEEE-SS-EEEEEEEEEE------

Foldseek 3Di:
DVLVQLVVCVVVVHQEDEAEDQDFPADDDDSVHHYDYHHVVVVVVVVVQVVPDPDDDDDDDDDDDDDDPDWDDAQGQPQAFDDDPLANFDFPPAFWEDFGQDKDADDQVVCCPPPVHGDGIGGHGDVVRRVVVLVVLLVVLCVLVVPADSQQLSQLFQQQADQATPVRHGHWYVDVHIDRDACRRGPSHYGDSVCSSQQQKGQDDDVVLVLLLCVQSPDDQVVSCVVVVDPRDDHDPDRDHNQQRQHLAGAAAEAAFKDKHKHKMFGPDDFWFKWAKDKFDWPQKDWDKVVRMDIGHPVRGMDMMMIMIGGNDAAQFDKTKIWIWIDRPPHTGIYIYIYTYYHDDDD